Protein AF-0000000080440200 (afdb_homodimer)

pLDDT: mean 94.18, std 11.79, range [42.47, 98.94]

InterPro domains:
  IPR000836 Phosphoribosyltransferase domain [PF00156] (14-159)
  IPR000836 Phosphoribosyltransferase domain [cd06223] (20-145)
  IPR005904 Hypoxanthine phosphoribosyl transferase [TIGR01203] (8-170)
  IPR029057 Phosphoribosyltransferase-like [G3DSA:3.40.50.2020] (1-173)
  IPR029057 Phosphoribosyltransferase-like [SSF53271] (3-171)
  IPR050408 Hypoxanthine-guanine phosphoribosyltransferase [PTHR43340] (3-170)

Solvent-accessible surface area (backbone atoms only — not comparable to full-atom values): 18337 Å² total; per-residue (Å²): 116,89,85,45,55,76,41,76,77,40,50,49,67,57,50,51,54,43,37,42,54,50,13,47,51,50,23,64,74,44,55,96,43,57,35,31,39,35,31,40,47,73,33,8,45,39,52,43,37,56,30,39,45,33,30,81,52,75,38,30,76,49,52,31,29,63,44,57,47,58,90,53,100,53,79,64,79,46,72,41,79,74,41,67,67,86,66,89,46,55,66,19,36,31,36,39,29,36,39,63,40,48,41,31,58,66,58,51,51,49,53,53,52,46,47,74,59,39,32,66,40,78,45,34,36,26,49,30,35,21,74,91,50,50,74,46,99,70,73,68,74,37,67,62,38,80,44,70,100,65,76,62,30,19,45,20,29,49,60,85,69,25,44,33,34,38,63,32,33,27,29,69,58,129,116,91,83,48,56,76,41,76,75,39,50,49,66,56,49,50,54,42,37,43,55,50,12,47,51,50,23,64,74,44,55,95,44,58,35,32,39,35,32,41,46,72,32,8,45,39,53,44,39,58,31,39,44,35,31,80,50,75,38,31,77,50,51,30,29,63,44,60,48,57,91,55,99,55,77,63,78,44,72,42,78,73,41,67,68,86,65,88,47,56,66,20,36,32,37,39,30,34,38,65,40,48,40,31,58,65,57,52,51,50,52,53,53,46,48,73,58,39,32,65,41,81,47,34,36,26,48,30,35,21,72,92,49,50,74,47,99,68,74,69,73,36,68,63,39,79,45,72,99,65,74,61,29,20,44,19,30,48,58,83,71,25,46,33,37,38,61,32,33,25,30,68,58,130

Sequence (348 aa):
MENKKRNILFSEEQIKERTKEVGAQITKDFEDKNLYVLSLLRGSFIFAADLVRCIDTKAKIGFMTTSSYGHSEESSGNVQVVNDIPDNIEGYDVLIVDDIVDSGITMNFVVEHVKKLGAKSVKTCVLLDKPSRRQVEITPDYCCFPIDDLFVVGYGLNYGDYYRNVPYVFNWEVMENKKRNILFSEEQIKERTKEVGAQITKDFEDKNLYVLSLLRGSFIFAADLVRCIDTKAKIGFMTTSSYGHSEESSGNVQVVNDIPDNIEGYDVLIVDDIVDSGITMNFVVEHVKKLGAKSVKTCVLLDKPSRRQVEITPDYCCFPIDDLFVVGYGLNYGDYYRNVPYVFNWEV

Nearest PDB structures (foldseek):
  4rqb-assembly1_A  TM=9.686E-01  e=6.232E-23  Staphylococcus aureus subsp. aureus USA300_TCH1516
  2geb-assembly1_A  TM=9.386E-01  e=2.589E-22  Caldanaerobacter subterraneus subsp. tengcongensis
  1r3u-assembly1_A  TM=9.327E-01  e=2.299E-22  Caldanaerobacter subterraneus subsp. tengcongensis
  3kb8-assembly1_A  TM=9.364E-01  e=3.922E-22  Bacillus anthracis str. 'Ames Ancestor'
  3h83-assembly1_A  TM=9.352E-01  e=6.305E-22  Bacillus anthracis str. 'Ames Ancestor'

Organism: NCBI:txid29372

Radius of gyration: 19.52 Å; Cα contacts (8 Å, |Δi|>4): 777; chains: 2; bounding box: 54×51×43 Å

Secondary structure (DSSP, 8-state):
-TTSPEEEEE-HHHHHHHHHHHHHHHHHHTTTS-EEEEEEETTTHHHHHHHHTT--S-EEEEEEEEEESSSSSS--S-EEEEE---S--TT-EEEEEEEEESSSHHHHHHHHHHHHTT-SEEEEEEEEE-GGG--SS---SEEEEE--S---BBTTB-BTTB-TT-SSEEEE--/-TTSPEEEEE-HHHHHHHHHHHHHHHHHHTTTS-EEEEEEETTTHHHHHHHHTT--S-EEEEEEEEEESSSSSS--S-EEEEE---S--TT-EEEEEEEEESSSHHHHHHHHHHHHTT-SEEEEEEEEE-GGG--SS---SEEEEE--S---BBTTB-BTTB-TT-SSEEEE--

Structure (mmCIF, N/CA/C/O backbone):
data_AF-0000000080440200-model_v1
#
loop_
_entity.id
_entity.type
_entity.pdbx_description
1 polymer 'Hypoxanthine phosphoribosyltransferase'
#
loop_
_atom_site.group_PDB
_atom_site.id
_atom_site.type_symbol
_atom_site.label_atom_id
_atom_site.label_alt_id
_atom_site.label_comp_id
_atom_site.label_asym_id
_atom_site.label_entity_id
_atom_site.label_seq_id
_atom_site.pdbx_PDB_ins_code
_atom_site.Cartn_x
_atom_site.Cartn_y
_atom_site.Cartn_z
_atom_site.occupancy
_atom_site.B_iso_or_equiv
_atom_site.auth_seq_id
_atom_site.auth_comp_id
_atom_site.auth_asym_id
_atom_site.auth_atom_id
_atom_site.pdbx_PDB_model_num
ATOM 1 N N . MET A 1 1 ? -26.516 6.328 3.504 1 48.38 1 MET A N 1
ATOM 2 C CA . MET A 1 1 ? -25.438 7.09 2.867 1 48.38 1 MET A CA 1
ATOM 3 C C . MET A 1 1 ? -25.109 6.52 1.492 1 48.38 1 MET A C 1
ATOM 5 O O . MET A 1 1 ? -24.531 7.211 0.65 1 48.38 1 MET A O 1
ATOM 9 N N . GLU A 1 2 ? -25.312 5.145 1.352 1 60.25 2 GLU A N 1
ATOM 10 C CA . GLU A 1 2 ? -25.031 4.504 0.07 1 60.25 2 GLU A CA 1
ATOM 11 C C . GLU A 1 2 ? -25.969 5.027 -1.022 1 60.25 2 GLU A C 1
ATOM 13 O O . GLU A 1 2 ? -25.594 5.039 -2.201 1 60.25 2 GLU A O 1
ATOM 18 N N . ASN A 1 3 ? -26.922 5.648 -0.611 1 66.94 3 ASN A N 1
ATOM 19 C CA . ASN A 1 3 ? -27.891 6.113 -1.599 1 66.94 3 ASN A CA 1
ATOM 20 C C . ASN A 1 3 ? -27.703 7.598 -1.903 1 66.94 3 ASN A C 1
ATOM 22 O O . ASN A 1 3 ? -28.469 8.172 -2.684 1 66.94 3 ASN A O 1
ATOM 26 N N . LYS A 1 4 ? -26.688 8.164 -1.32 1 81.12 4 LYS A N 1
ATOM 27 C CA . LYS A 1 4 ? -26.484 9.594 -1.529 1 81.12 4 LYS A CA 1
ATOM 28 C C . LYS A 1 4 ? -25.562 9.844 -2.727 1 81.12 4 LYS A C 1
ATOM 30 O O . LYS A 1 4 ? -24.719 9.008 -3.059 1 81.12 4 LYS A O 1
ATOM 35 N N . LYS A 1 5 ? -25.844 11.031 -3.281 1 92.88 5 LYS A N 1
ATOM 36 C CA . LYS A 1 5 ? -25.047 11.43 -4.434 1 92.88 5 LYS A CA 1
ATOM 37 C C . LYS A 1 5 ? -23.625 11.812 -4.012 1 92.88 5 LYS A C 1
ATOM 39 O O . LYS A 1 5 ? -23.438 12.484 -2.998 1 92.88 5 LYS A O 1
ATOM 44 N N . ARG A 1 6 ? -22.594 11.289 -4.727 1 95.75 6 ARG A N 1
ATOM 45 C CA . ARG A 1 6 ? -21.188 11.586 -4.477 1 95.75 6 ARG A CA 1
ATOM 46 C C . ARG A 1 6 ? -20.812 12.961 -5.027 1 95.75 6 ARG A C 1
ATOM 48 O O . ARG A 1 6 ? -21.172 13.305 -6.152 1 95.75 6 ARG A O 1
ATOM 55 N N . ASN A 1 7 ? -20.234 13.797 -4.223 1 97.31 7 ASN A N 1
ATOM 56 C CA . ASN A 1 7 ? -19.531 15 -4.645 1 97.31 7 ASN A CA 1
ATOM 57 C C . ASN A 1 7 ? -18.031 14.75 -4.758 1 97.31 7 ASN A C 1
ATOM 59 O O . ASN A 1 7 ? -17.328 14.641 -3.748 1 97.31 7 ASN A O 1
ATOM 63 N N . ILE A 1 8 ? -17.531 14.633 -6.043 1 98 8 ILE A N 1
ATOM 64 C CA . ILE A 1 8 ? -16.109 14.344 -6.254 1 98 8 ILE A CA 1
ATOM 65 C C . ILE A 1 8 ? -15.281 15.586 -5.953 1 98 8 ILE A C 1
ATOM 67 O O . ILE A 1 8 ? -15.391 16.594 -6.648 1 98 8 ILE A O 1
ATOM 71 N N . LEU A 1 9 ? -14.492 15.531 -4.914 1 98.44 9 LEU A N 1
ATOM 72 C CA . LEU A 1 9 ? -13.648 16.656 -4.508 1 98.44 9 LEU A CA 1
ATOM 73 C C . LEU A 1 9 ? -12.367 16.703 -5.336 1 98.44 9 LEU A C 1
ATOM 75 O O . LEU A 1 9 ? -11.945 17.781 -5.77 1 98.44 9 LEU A O 1
ATOM 79 N N . PHE A 1 10 ? -11.703 15.555 -5.508 1 98.75 10 PHE A N 1
ATOM 80 C CA . PHE A 1 10 ? -10.492 15.414 -6.305 1 98.75 10 PHE A CA 1
ATOM 81 C C . PHE A 1 10 ? -10.562 14.18 -7.195 1 98.75 10 PHE A C 1
ATOM 83 O O . PHE A 1 10 ? -10.703 13.062 -6.699 1 98.75 10 PHE A O 1
ATOM 90 N N . SER A 1 11 ? -10.375 14.383 -8.5 1 98.69 11 SER A N 1
ATOM 91 C CA . SER A 1 11 ? -10.391 13.289 -9.469 1 98.69 11 SER A CA 1
ATOM 92 C C . SER A 1 11 ? -9.078 12.516 -9.445 1 98.69 11 SER A C 1
ATOM 94 O O . SER A 1 11 ? -8.086 12.984 -8.883 1 98.69 11 SER A O 1
ATOM 96 N N . GLU A 1 12 ? -9.125 11.344 -10.031 1 98.38 12 GLU A N 1
ATOM 97 C CA . GLU A 1 12 ? -7.91 10.547 -10.18 1 98.38 12 GLU A CA 1
ATOM 98 C C . GLU A 1 12 ? -6.801 11.344 -10.859 1 98.38 12 GLU A C 1
ATOM 100 O O . GLU A 1 12 ? -5.645 11.297 -10.438 1 98.38 12 GLU A O 1
ATOM 105 N N . GLU A 1 13 ? -7.191 12.062 -11.867 1 98.25 13 GLU A N 1
ATOM 106 C CA . GLU A 1 13 ? -6.227 12.836 -12.648 1 98.25 13 GLU A CA 1
ATOM 107 C C . GLU A 1 13 ? -5.648 13.984 -11.82 1 98.25 13 GLU A C 1
ATOM 109 O O . GLU A 1 13 ? -4.445 14.242 -11.867 1 98.25 13 GLU A O 1
ATOM 114 N N . GLN A 1 14 ? -6.48 14.695 -11.078 1 98.81 14 GLN A N 1
ATOM 115 C CA . GLN A 1 14 ? -6.023 15.781 -10.219 1 98.81 14 GLN A CA 1
ATOM 116 C C . GLN A 1 14 ? -5.043 15.273 -9.164 1 98.81 14 GLN A C 1
ATOM 118 O O . GLN A 1 14 ? -4.02 15.914 -8.898 1 98.81 14 GLN A O 1
ATOM 123 N N . ILE A 1 15 ? -5.344 14.141 -8.578 1 98.88 15 ILE A N 1
ATOM 124 C CA . ILE A 1 15 ? -4.488 13.547 -7.551 1 98.88 15 ILE A CA 1
ATOM 125 C C . ILE A 1 15 ? -3.148 13.148 -8.164 1 98.88 15 ILE A C 1
ATOM 127 O O . ILE A 1 15 ? -2.092 13.422 -7.59 1 98.88 15 ILE A O 1
ATOM 131 N N . LYS A 1 16 ? -3.266 12.516 -9.352 1 98.56 16 LYS A N 1
ATOM 132 C CA . LYS A 1 16 ? -2.062 12.078 -10.055 1 98.56 16 LYS A CA 1
ATOM 133 C C . LYS A 1 16 ? -1.132 13.258 -10.336 1 98.56 16 LYS A C 1
ATOM 135 O O . LYS A 1 16 ? 0.071 13.18 -10.07 1 98.56 16 LYS A O 1
ATOM 140 N N . GLU A 1 17 ? -1.677 14.336 -10.844 1 98.75 17 GLU A N 1
ATOM 141 C CA . GLU A 1 17 ? -0.887 15.508 -11.195 1 98.75 17 GLU A CA 1
ATOM 142 C C . GLU A 1 17 ? -0.249 16.141 -9.961 1 98.75 17 GLU A C 1
ATOM 144 O O . GLU A 1 17 ? 0.941 16.469 -9.969 1 98.75 17 GLU A O 1
ATOM 149 N N . ARG A 1 18 ? -1.034 16.328 -8.938 1 98.88 18 ARG A N 1
ATOM 150 C CA . ARG A 1 18 ? -0.525 16.938 -7.711 1 98.88 18 ARG A CA 1
ATOM 151 C C . ARG A 1 18 ? 0.533 16.047 -7.062 1 98.88 18 ARG A C 1
ATOM 153 O O . ARG A 1 18 ? 1.544 16.547 -6.559 1 98.88 18 ARG A O 1
ATOM 160 N N . THR A 1 19 ? 0.331 14.727 -7.051 1 98.88 19 THR A N 1
ATOM 161 C CA . THR A 1 19 ? 1.278 13.773 -6.488 1 98.88 19 THR A CA 1
ATOM 162 C C . THR A 1 19 ? 2.609 13.82 -7.23 1 98.88 19 THR A C 1
ATOM 164 O O . THR A 1 19 ? 3.674 13.734 -6.617 1 98.88 19 THR A O 1
ATOM 167 N N . LYS A 1 20 ? 2.494 13.961 -8.531 1 98.81 20 LYS A N 1
ATOM 168 C CA . LYS A 1 20 ? 3.697 14.094 -9.352 1 98.81 20 LYS A CA 1
ATOM 169 C C . LYS A 1 20 ? 4.5 15.328 -8.953 1 98.81 20 LYS A C 1
ATOM 171 O O . LYS A 1 20 ? 5.727 15.266 -8.828 1 98.81 20 LYS A O 1
ATOM 176 N N . GLU A 1 21 ? 3.84 16.438 -8.742 1 98.88 21 GLU A N 1
ATOM 177 C CA . GLU A 1 21 ? 4.488 17.672 -8.328 1 98.88 21 GLU A CA 1
ATOM 178 C C . GLU A 1 21 ? 5.164 17.516 -6.969 1 98.88 21 GLU A C 1
ATOM 180 O O . GLU A 1 21 ? 6.316 17.922 -6.793 1 98.88 21 GLU A O 1
ATOM 185 N N . VAL A 1 22 ? 4.461 16.922 -6.055 1 98.88 22 VAL A N 1
ATOM 186 C CA . VAL A 1 22 ? 4.977 16.734 -4.703 1 98.88 22 VAL A CA 1
ATOM 187 C C . VAL A 1 22 ? 6.156 15.766 -4.73 1 98.88 22 VAL A C 1
ATOM 189 O O . VAL A 1 22 ? 7.172 15.992 -4.074 1 98.88 22 VAL A O 1
ATOM 192 N N . GLY A 1 23 ? 6.016 14.672 -5.492 1 98.88 23 GLY A N 1
ATOM 193 C CA . GLY A 1 23 ? 7.102 13.711 -5.645 1 98.88 23 GLY A CA 1
ATOM 194 C C . GLY A 1 23 ? 8.375 14.344 -6.172 1 98.88 23 GLY A C 1
ATOM 195 O O . GLY A 1 23 ? 9.477 13.992 -5.734 1 98.88 23 GLY A O 1
ATOM 196 N N . ALA A 1 24 ? 8.195 15.266 -7.141 1 98.81 24 ALA A N 1
ATOM 197 C CA . ALA A 1 24 ? 9.344 15.977 -7.703 1 98.81 24 ALA A CA 1
ATOM 198 C C . ALA A 1 24 ? 10.031 16.844 -6.648 1 98.81 24 ALA A C 1
ATOM 200 O O . ALA A 1 24 ? 11.258 16.906 -6.59 1 98.81 24 ALA A O 1
ATOM 201 N N . GLN A 1 25 ? 9.234 17.5 -5.84 1 98.88 25 GLN A N 1
ATOM 202 C CA . GLN A 1 25 ? 9.781 18.297 -4.75 1 98.88 25 GLN A CA 1
ATOM 203 C C . GLN A 1 25 ? 10.562 17.422 -3.768 1 98.88 25 GLN A C 1
ATOM 205 O O . GLN A 1 25 ? 11.672 17.781 -3.359 1 98.88 25 GLN A O 1
ATOM 210 N N . ILE A 1 26 ? 9.984 16.297 -3.375 1 98.94 26 ILE A N 1
ATOM 211 C CA . ILE A 1 26 ? 10.602 15.375 -2.428 1 98.94 26 ILE A CA 1
ATOM 212 C C . ILE A 1 26 ? 11.891 14.812 -3.025 1 98.94 26 ILE A C 1
ATOM 214 O O . ILE A 1 26 ? 12.891 14.648 -2.322 1 98.94 26 ILE A O 1
ATOM 218 N N . THR A 1 27 ? 11.859 14.508 -4.355 1 98.81 27 THR A N 1
ATOM 219 C CA . THR A 1 27 ? 13.047 14.031 -5.055 1 98.81 27 THR A CA 1
ATOM 220 C C . THR A 1 27 ? 14.211 15 -4.871 1 98.81 27 THR A C 1
ATOM 222 O O . THR A 1 27 ? 15.32 14.586 -4.531 1 98.81 27 THR A O 1
ATOM 225 N N . LYS A 1 28 ? 13.914 16.266 -5.039 1 98.62 28 LYS A N 1
ATOM 226 C CA . LYS A 1 28 ? 14.93 17.297 -4.906 1 98.62 28 LYS A CA 1
ATOM 227 C C . LYS A 1 28 ? 15.414 17.422 -3.461 1 98.62 28 LYS A C 1
ATOM 229 O O . LYS A 1 28 ? 16.609 17.484 -3.203 1 98.62 28 LYS A O 1
ATOM 234 N N . ASP A 1 29 ? 14.516 17.391 -2.547 1 98.69 29 ASP A N 1
ATOM 235 C CA . ASP A 1 29 ? 14.82 17.625 -1.14 1 98.69 29 ASP A CA 1
ATOM 236 C C . ASP A 1 29 ? 15.641 16.484 -0.552 1 98.69 29 ASP A C 1
ATOM 238 O O . ASP A 1 29 ? 16.406 16.688 0.386 1 98.69 29 ASP A O 1
ATOM 242 N N . PHE A 1 30 ? 15.469 15.289 -1.101 1 98.5 30 PHE A N 1
ATOM 243 C CA . PHE A 1 30 ? 16.109 14.133 -0.485 1 98.5 30 PHE A CA 1
ATOM 244 C C . PHE A 1 30 ? 17.156 13.523 -1.416 1 98.5 30 PHE A C 1
ATOM 246 O O . PHE A 1 30 ? 17.547 12.375 -1.246 1 98.5 30 PHE A O 1
ATOM 253 N N . GLU A 1 31 ? 17.531 14.32 -2.414 1 96.94 31 GLU A N 1
ATOM 254 C CA . GLU A 1 31 ? 18.594 13.875 -3.309 1 96.94 31 GLU A CA 1
ATOM 255 C C . GLU A 1 31 ? 19.859 13.531 -2.529 1 96.94 31 GLU A C 1
ATOM 257 O O . GLU A 1 31 ? 20.281 14.281 -1.649 1 96.94 31 GLU A O 1
ATOM 262 N N . ASP A 1 32 ? 20.453 12.32 -2.711 1 96.06 32 ASP A N 1
ATOM 263 C CA . ASP A 1 32 ? 21.703 11.859 -2.123 1 96.06 32 ASP A CA 1
ATOM 264 C C . ASP A 1 32 ? 21.562 11.672 -0.614 1 96.06 32 ASP A C 1
ATOM 266 O O . ASP A 1 32 ? 22.531 11.828 0.13 1 96.06 32 ASP A O 1
ATOM 270 N N . LYS A 1 33 ? 20.359 11.516 -0.092 1 97.56 33 LYS A N 1
ATOM 271 C CA . LYS A 1 33 ? 20.109 11.211 1.314 1 97.56 33 LYS A CA 1
ATOM 272 C C . LYS A 1 33 ? 19.703 9.758 1.501 1 97.56 33 LYS A C 1
ATOM 274 O O . LYS A 1 33 ? 19.406 9.055 0.527 1 97.56 33 LYS A O 1
ATOM 279 N N . ASN A 1 34 ? 19.828 9.289 2.727 1 97.94 34 ASN A N 1
ATOM 280 C CA . ASN A 1 34 ? 19.344 7.969 3.092 1 97.94 34 ASN A CA 1
ATOM 281 C C . ASN A 1 34 ? 17.859 8.008 3.449 1 97.94 34 ASN A C 1
ATOM 283 O O . ASN A 1 34 ? 17.5 8.008 4.629 1 97.94 34 ASN A O 1
ATOM 287 N N . LEU A 1 35 ? 17.047 7.988 2.416 1 98.81 35 LEU A N 1
ATOM 288 C CA . LEU A 1 35 ? 15.617 8.234 2.568 1 98.81 35 LEU A CA 1
ATOM 289 C C . LEU A 1 35 ? 14.875 6.957 2.949 1 98.81 35 LEU A C 1
ATOM 291 O O . LEU A 1 35 ? 15.109 5.902 2.354 1 98.81 35 LEU A O 1
ATOM 295 N N . TYR A 1 36 ? 14.109 7.004 4.008 1 98.88 36 TYR A N 1
ATOM 296 C CA . TYR A 1 36 ? 13.141 5.988 4.418 1 98.88 36 TYR A CA 1
ATOM 297 C C . TYR A 1 36 ? 11.719 6.527 4.348 1 98.88 36 TYR A C 1
ATOM 299 O O . TYR A 1 36 ? 11.367 7.457 5.078 1 98.88 36 TYR A O 1
ATOM 307 N N . VAL A 1 37 ? 10.945 6.016 3.375 1 98.88 37 VAL A N 1
ATOM 308 C CA . VAL A 1 37 ? 9.547 6.406 3.279 1 98.88 37 VAL A CA 1
ATOM 309 C C . VAL A 1 37 ? 8.688 5.48 4.141 1 98.88 37 VAL A C 1
ATOM 311 O O . VAL A 1 37 ? 8.656 4.27 3.912 1 98.88 37 VAL A O 1
ATOM 314 N N . LEU A 1 38 ? 8.047 6.043 5.148 1 98.88 38 LEU A N 1
ATOM 315 C CA . LEU A 1 38 ? 7.223 5.309 6.102 1 98.88 38 LEU A CA 1
ATOM 316 C C . LEU A 1 38 ? 5.742 5.574 5.863 1 98.88 38 LEU A C 1
ATOM 318 O O . LEU A 1 38 ? 5.258 6.68 6.121 1 98.88 38 LEU A O 1
ATOM 322 N N . SER A 1 39 ? 5.062 4.613 5.371 1 98.75 39 SER A N 1
ATOM 323 C CA . SER A 1 39 ? 3.629 4.73 5.133 1 98.75 39 SER A CA 1
ATOM 324 C C . SER A 1 39 ? 2.826 4.297 6.352 1 98.75 39 SER A C 1
ATOM 326 O O . SER A 1 39 ? 3.084 3.234 6.926 1 98.75 39 SER A O 1
ATOM 328 N N . LEU A 1 40 ? 1.891 5.09 6.777 1 98.19 40 LEU A N 1
ATOM 329 C CA . LEU A 1 40 ? 0.989 4.758 7.875 1 98.19 40 LEU A CA 1
ATOM 330 C C . LEU A 1 40 ? -0.257 4.047 7.359 1 98.19 40 LEU A C 1
ATOM 332 O O . LEU A 1 40 ? -1.151 4.684 6.797 1 98.19 40 LEU A O 1
ATOM 336 N N . LEU A 1 41 ? -0.333 2.777 7.531 1 97.5 41 LEU A N 1
ATOM 337 C CA . LEU A 1 41 ? -1.457 1.972 7.07 1 97.5 41 LEU A CA 1
ATOM 338 C C . LEU A 1 41 ? -2.68 2.184 7.957 1 97.5 41 LEU A C 1
ATOM 340 O O . LEU A 1 41 ? -2.545 2.49 9.141 1 97.5 41 LEU A O 1
ATOM 344 N N . ARG A 1 42 ? -3.854 2.09 7.441 1 95.81 42 ARG A N 1
ATOM 345 C CA . ARG A 1 42 ? -4.18 1.436 6.176 1 95.81 42 ARG A CA 1
ATOM 346 C C . ARG A 1 42 ? -4.484 2.461 5.09 1 95.81 42 ARG A C 1
ATOM 348 O O . ARG A 1 42 ? -4.262 2.205 3.906 1 95.81 42 ARG A O 1
ATOM 355 N N . GLY A 1 43 ? -4.883 3.627 5.516 1 96.94 43 GLY A N 1
ATOM 356 C CA . GLY A 1 43 ? -5.477 4.582 4.594 1 96.94 43 GLY A CA 1
ATOM 357 C C . GLY A 1 43 ? -4.496 5.117 3.568 1 96.94 43 GLY A C 1
ATOM 358 O O . GLY A 1 43 ? -4.887 5.477 2.457 1 96.94 43 GLY A O 1
ATOM 359 N N . SER A 1 44 ? -3.314 5.094 3.875 1 98.06 44 SER A N 1
ATOM 360 C CA . SER A 1 44 ? -2.332 5.797 3.057 1 98.06 44 SER A CA 1
ATOM 361 C C . SER A 1 44 ? -1.799 4.906 1.942 1 98.06 44 SER A C 1
ATOM 363 O O . SER A 1 44 ? -1.046 5.363 1.079 1 98.06 44 SER A O 1
ATOM 365 N N . PHE A 1 45 ? -2.168 3.66 1.852 1 98.5 45 PHE A N 1
ATOM 366 C CA . PHE A 1 45 ? -1.439 2.703 1.027 1 98.5 45 PHE A CA 1
ATOM 367 C C . PHE A 1 45 ? -1.548 3.066 -0.449 1 98.5 45 PHE A C 1
ATOM 369 O O . PHE A 1 45 ? -0.59 2.9 -1.207 1 98.5 45 PHE A O 1
ATOM 376 N N . ILE A 1 46 ? -2.725 3.611 -0.894 1 98.88 46 ILE A N 1
ATOM 377 C CA . ILE A 1 46 ? -2.867 4.004 -2.291 1 98.88 46 ILE A CA 1
ATOM 378 C C . ILE A 1 46 ? -2.02 5.246 -2.566 1 98.88 46 ILE A C 1
ATOM 380 O O . ILE A 1 46 ? -1.238 5.27 -3.52 1 98.88 46 ILE A O 1
ATOM 384 N N . PHE A 1 47 ? -2.131 6.23 -1.66 1 98.94 47 PHE A N 1
ATOM 385 C CA . PHE A 1 47 ? -1.369 7.461 -1.826 1 98.94 47 PHE A CA 1
ATOM 386 C C . PHE A 1 47 ? 0.128 7.188 -1.761 1 98.94 47 PHE A C 1
ATOM 388 O O . PHE A 1 47 ? 0.897 7.715 -2.566 1 98.94 47 PHE A O 1
ATOM 395 N N . ALA A 1 48 ? 0.575 6.363 -0.816 1 98.94 48 ALA A N 1
ATOM 396 C CA . ALA A 1 48 ? 1.988 6.027 -0.67 1 98.94 48 ALA A CA 1
ATOM 397 C C . ALA A 1 48 ? 2.529 5.371 -1.938 1 98.94 48 ALA A C 1
ATOM 399 O O . ALA A 1 48 ? 3.625 5.703 -2.396 1 98.94 48 ALA A O 1
ATOM 400 N N . ALA A 1 49 ? 1.751 4.449 -2.479 1 98.88 49 ALA A N 1
ATOM 401 C CA . ALA A 1 49 ? 2.17 3.773 -3.703 1 98.88 49 ALA A CA 1
ATOM 402 C C . ALA A 1 49 ? 2.355 4.77 -4.844 1 98.88 49 ALA A C 1
ATOM 404 O O . ALA A 1 49 ? 3.348 4.711 -5.574 1 98.88 49 ALA A O 1
ATOM 405 N N . ASP A 1 50 ? 1.411 5.676 -4.984 1 98.88 50 ASP A N 1
ATOM 406 C CA . ASP A 1 50 ? 1.498 6.676 -6.043 1 98.88 50 ASP A CA 1
ATOM 407 C C . ASP A 1 50 ? 2.67 7.625 -5.805 1 98.88 50 ASP A C 1
ATOM 409 O O . ASP A 1 50 ? 3.402 7.961 -6.738 1 98.88 50 ASP A O 1
ATOM 413 N N . LEU A 1 51 ? 2.826 8.031 -4.586 1 98.94 51 LEU A N 1
ATOM 414 C CA . LEU A 1 51 ? 3.846 9.016 -4.254 1 98.94 51 LEU A CA 1
ATOM 415 C C . LEU A 1 51 ? 5.246 8.453 -4.488 1 98.94 51 LEU A C 1
ATOM 417 O O . LEU A 1 51 ? 6.078 9.102 -5.125 1 98.94 51 LEU A O 1
ATOM 421 N N . VAL A 1 52 ? 5.516 7.242 -3.988 1 98.81 52 VAL A N 1
ATOM 422 C CA . VAL A 1 52 ? 6.879 6.723 -4.031 1 98.81 52 VAL A CA 1
ATOM 423 C C . VAL A 1 52 ? 7.312 6.523 -5.48 1 98.81 52 VAL A C 1
ATOM 425 O O . VAL A 1 52 ? 8.492 6.676 -5.812 1 98.81 52 VAL A O 1
ATOM 428 N N . ARG A 1 53 ? 6.371 6.266 -6.34 1 98.56 53 ARG A N 1
ATOM 429 C CA . ARG A 1 53 ? 6.727 6.074 -7.742 1 98.56 53 ARG A CA 1
ATOM 430 C C . ARG A 1 53 ? 7.059 7.406 -8.406 1 98.56 53 ARG A C 1
ATOM 432 O O . ARG A 1 53 ? 7.617 7.434 -9.508 1 98.56 53 ARG A O 1
ATOM 439 N N . CYS A 1 54 ? 6.707 8.5 -7.746 1 98.75 54 CYS A N 1
ATOM 440 C CA . CYS A 1 54 ? 7.039 9.836 -8.242 1 98.75 54 CYS A CA 1
ATOM 441 C C . CYS A 1 54 ? 8.328 10.344 -7.609 1 98.75 54 CYS A C 1
ATOM 443 O O . CYS A 1 54 ? 8.812 11.422 -7.961 1 98.75 54 CYS A O 1
ATOM 445 N N . ILE A 1 55 ? 8.867 9.656 -6.609 1 98.75 55 ILE A N 1
ATOM 446 C CA . ILE A 1 55 ? 10.141 9.992 -5.973 1 98.75 55 ILE A CA 1
ATOM 447 C C . ILE A 1 55 ? 11.289 9.312 -6.723 1 98.75 55 ILE A C 1
ATOM 449 O O . ILE A 1 55 ? 11.445 8.094 -6.645 1 98.75 55 ILE A O 1
ATOM 453 N N . ASP A 1 56 ? 12.055 10.125 -7.441 1 97.44 56 ASP A N 1
ATOM 454 C CA . ASP A 1 56 ? 13.109 9.617 -8.312 1 97.44 56 ASP A CA 1
ATOM 455 C C . ASP A 1 56 ? 14.469 9.672 -7.621 1 97.44 56 ASP A C 1
ATOM 457 O O . ASP A 1 56 ? 15.391 10.328 -8.109 1 97.44 56 ASP A O 1
ATOM 461 N N . THR A 1 57 ? 14.656 9.156 -6.48 1 97.62 57 THR A N 1
ATOM 462 C CA . THR A 1 57 ? 15.891 8.938 -5.738 1 97.62 57 THR A CA 1
ATOM 463 C C . THR A 1 57 ? 15.82 7.645 -4.938 1 97.62 57 THR A C 1
ATOM 465 O O . THR A 1 57 ? 14.742 7.082 -4.742 1 97.62 57 THR A O 1
ATOM 468 N N . LYS A 1 58 ? 16.938 7.09 -4.543 1 96.94 58 LYS A N 1
ATOM 469 C CA . LYS A 1 58 ? 17 5.859 -3.762 1 96.94 58 LYS A CA 1
ATOM 470 C C . LYS A 1 58 ? 16.188 5.98 -2.473 1 96.94 58 LYS A C 1
ATOM 472 O O . LYS A 1 58 ? 16.344 6.949 -1.725 1 96.94 58 LYS A O 1
ATOM 477 N N . ALA A 1 59 ? 15.273 5.043 -2.246 1 98.25 59 ALA A N 1
ATOM 478 C CA . ALA A 1 59 ? 14.438 5.102 -1.049 1 98.25 59 ALA A CA 1
ATOM 479 C C . ALA A 1 59 ? 14.117 3.703 -0.537 1 98.25 59 ALA A C 1
ATOM 481 O O . ALA A 1 59 ? 13.828 2.797 -1.325 1 98.25 59 ALA A O 1
ATOM 482 N N . LYS A 1 60 ? 14.273 3.49 0.78 1 98.25 60 LYS A N 1
ATOM 483 C CA . LYS A 1 60 ? 13.688 2.338 1.46 1 98.25 60 LYS A CA 1
ATOM 484 C C . LYS A 1 60 ? 12.227 2.594 1.825 1 98.25 60 LYS A C 1
ATOM 486 O O . LYS A 1 60 ? 11.844 3.729 2.119 1 98.25 60 LYS A O 1
ATOM 491 N N . ILE A 1 61 ? 11.422 1.592 1.721 1 98.5 61 ILE A N 1
ATOM 492 C CA . ILE A 1 61 ? 10 1.757 1.995 1 98.5 61 ILE A CA 1
ATOM 493 C C . ILE A 1 61 ? 9.586 0.834 3.139 1 98.5 61 ILE A C 1
ATOM 495 O O . ILE A 1 61 ? 9.93 -0.35 3.146 1 98.5 61 ILE A O 1
ATOM 499 N N . GLY A 1 62 ? 8.961 1.355 4.129 1 98.12 62 GLY A N 1
ATOM 500 C CA . GLY A 1 62 ? 8.414 0.595 5.242 1 98.12 62 GLY A CA 1
ATOM 501 C C . GLY A 1 62 ? 7 1.008 5.609 1 98.12 62 GLY A C 1
ATOM 502 O O . GLY A 1 62 ? 6.449 1.943 5.027 1 98.12 62 GLY A O 1
ATOM 503 N N . PHE A 1 63 ? 6.461 0.227 6.539 1 98.31 63 PHE A N 1
ATOM 504 C CA . PHE A 1 63 ? 5.074 0.421 6.945 1 98.31 63 PHE A CA 1
ATOM 505 C C . PHE A 1 63 ? 4.934 0.327 8.461 1 98.31 63 PHE A C 1
ATOM 507 O O . PHE A 1 63 ? 5.668 -0.416 9.109 1 98.31 63 PHE A O 1
ATOM 514 N N . MET A 1 64 ? 4.035 1.043 8.969 1 98 64 MET A N 1
ATOM 515 C CA . MET A 1 64 ? 3.61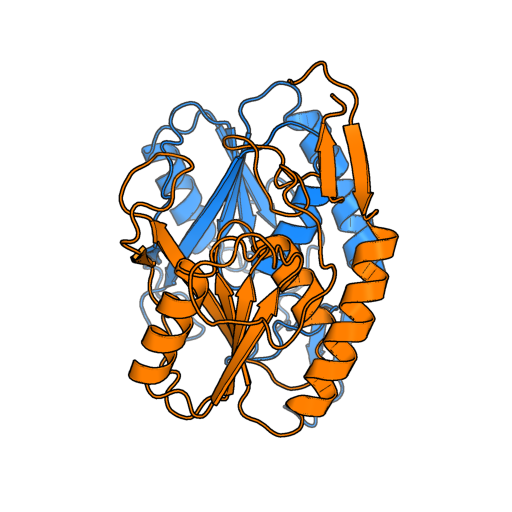5 0.875 10.359 1 98 64 MET A CA 1
ATOM 516 C C . MET A 1 64 ? 2.109 1.072 10.5 1 98 64 MET A C 1
ATOM 518 O O . MET A 1 64 ? 1.473 1.659 9.625 1 98 64 MET A O 1
ATOM 522 N N . THR A 1 65 ? 1.554 0.492 11.516 1 97.25 65 THR A N 1
ATOM 523 C CA . THR A 1 65 ? 0.139 0.667 11.828 1 97.25 65 THR A CA 1
ATOM 524 C C . THR A 1 65 ? -0.041 1.172 13.25 1 97.25 65 THR A C 1
ATOM 526 O O . THR A 1 65 ? 0.612 0.682 14.18 1 97.25 65 THR A O 1
ATOM 529 N N . THR A 1 66 ? -0.834 2.223 13.367 1 95.31 66 THR A N 1
ATOM 530 C CA . THR A 1 66 ? -1.22 2.758 14.672 1 95.31 66 THR A CA 1
ATOM 531 C C . THR A 1 66 ? -2.729 2.65 14.875 1 95.31 66 THR A C 1
ATOM 533 O O . THR A 1 66 ? -3.479 2.459 13.914 1 95.31 66 THR A O 1
ATOM 536 N N . SER A 1 67 ? -3.104 2.6 16.094 1 91.06 67 SER A N 1
ATOM 537 C CA . SER A 1 67 ? -4.52 2.639 16.453 1 91.06 67 SER A CA 1
ATOM 538 C C . SER A 1 67 ? -4.793 3.701 17.516 1 91.06 67 SER A C 1
ATOM 540 O O . SER A 1 67 ? -3.928 3.996 18.344 1 91.06 67 SER A O 1
ATOM 542 N N . SER A 1 68 ? -5.812 4.406 17.422 1 80.94 68 SER A N 1
ATOM 543 C CA . SER A 1 68 ? -6.184 5.363 18.453 1 80.94 68 SER A CA 1
ATOM 544 C C . SER A 1 68 ? -7.059 4.715 19.516 1 80.94 68 SER A C 1
ATOM 546 O O . SER A 1 68 ? -7.816 3.789 19.234 1 80.94 68 SER A O 1
ATOM 548 N N . TYR A 1 69 ? -6.586 4.777 20.891 1 57.75 69 TYR A N 1
ATOM 549 C CA . TYR A 1 69 ? -7.398 4.301 22 1 57.75 69 TYR A CA 1
ATOM 550 C C . TYR A 1 69 ? -8.734 5.031 22.062 1 57.75 69 TYR A C 1
ATOM 552 O O . TYR A 1 69 ? -8.789 6.254 21.875 1 57.75 69 TYR A O 1
ATOM 560 N N . GLY A 1 70 ? -10.031 4.184 21.984 1 51.81 70 GLY A N 1
ATOM 561 C CA . GLY A 1 70 ? -11.406 4.641 22 1 51.81 70 GLY A CA 1
ATOM 562 C C . GLY A 1 70 ? -12.062 4.586 20.625 1 51.81 70 GLY A C 1
ATOM 563 O O . GLY A 1 70 ? -11.727 5.375 19.734 1 51.81 70 GLY A O 1
ATOM 564 N N . HIS A 1 71 ? -12.25 3.498 20.219 1 46.28 71 HIS A N 1
ATOM 565 C CA . HIS A 1 71 ? -12.859 3.051 18.984 1 46.28 71 HIS A CA 1
ATOM 566 C C . HIS A 1 71 ? -13.57 4.199 18.266 1 46.28 71 HIS A C 1
ATOM 568 O O . HIS A 1 71 ? -14.172 4.004 17.203 1 46.28 71 HIS A O 1
ATOM 574 N N . SER A 1 72 ? -14.055 5.336 18.859 1 42.72 72 SER A N 1
ATOM 575 C CA . SER A 1 72 ? -14.969 6.305 18.266 1 42.72 72 SER A CA 1
ATOM 576 C C . SER A 1 72 ? -14.219 7.285 17.375 1 42.72 72 SER A C 1
ATOM 578 O O . SER A 1 72 ? -13.008 7.48 17.516 1 42.72 72 SER A O 1
ATOM 580 N N . GLU A 1 73 ? -14.68 7.688 16.203 1 45.88 73 GLU A N 1
ATOM 581 C CA . GLU A 1 73 ? -14.312 8.797 15.336 1 45.88 73 GLU A CA 1
ATOM 582 C C . GLU A 1 73 ? -13.586 9.891 16.109 1 45.88 73 GLU A C 1
ATOM 584 O O . GLU A 1 73 ? -12.969 10.773 15.516 1 45.88 73 GLU A O 1
ATOM 589 N N . GLU A 1 74 ? -13.734 9.812 17.453 1 46 74 GLU A N 1
ATOM 590 C CA . GLU A 1 74 ? -13.156 10.906 18.219 1 46 74 GLU A CA 1
ATOM 591 C C . GLU A 1 74 ? -11.805 10.508 18.812 1 46 74 GLU A C 1
ATOM 593 O O . GLU A 1 74 ? -11.703 9.492 19.5 1 46 74 GLU A O 1
ATOM 598 N N . SER A 1 75 ? -10.648 10.914 18.328 1 53.78 75 SER A N 1
ATOM 599 C CA . SER A 1 75 ? -9.281 10.695 18.797 1 53.78 75 SER A CA 1
ATOM 600 C C . SER A 1 75 ? -9.18 10.828 20.312 1 53.78 75 SER A C 1
ATOM 602 O O . SER A 1 75 ? -9.641 11.812 20.891 1 53.78 75 SER A O 1
ATOM 604 N N . SER A 1 76 ? -9.328 9.734 21.219 1 53.31 76 SER A N 1
ATOM 605 C CA . SER A 1 76 ? -9.211 9.781 22.672 1 53.31 76 SER A CA 1
ATOM 606 C C . SER A 1 76 ? -7.895 10.422 23.109 1 53.31 76 SER A C 1
ATOM 608 O O . SER A 1 76 ? -7.688 10.703 24.281 1 53.31 76 SER A O 1
ATOM 610 N N . GLY A 1 77 ? -7.082 10.828 22.188 1 65.44 77 GLY A N 1
ATOM 611 C CA . GLY A 1 77 ? -5.793 11.422 22.5 1 65.44 77 GLY A CA 1
ATOM 612 C C . GLY A 1 77 ? -4.699 10.391 22.719 1 65.44 77 GLY A C 1
ATOM 613 O O . GLY A 1 77 ? -3.512 10.711 22.609 1 65.44 77 GLY A O 1
ATOM 614 N N . ASN A 1 78 ? -5.094 9.055 22.938 1 83.19 78 ASN A N 1
ATOM 615 C CA . ASN A 1 78 ? -4.035 8.07 23.141 1 83.19 78 ASN A CA 1
ATOM 616 C C . ASN A 1 78 ? -3.805 7.234 21.875 1 83.19 78 ASN A C 1
ATOM 618 O O . ASN A 1 78 ? -4.75 6.68 21.312 1 83.19 78 ASN A O 1
ATOM 622 N N . VAL A 1 79 ? -2.588 7.273 21.25 1 90.94 79 VAL A N 1
ATOM 623 C CA . VAL A 1 79 ? -2.168 6.547 20.047 1 90.94 79 VAL A CA 1
ATOM 624 C C . VAL A 1 79 ? -1.257 5.387 20.453 1 90.94 79 VAL A C 1
ATOM 626 O O . VAL A 1 79 ? -0.377 5.539 21.297 1 90.94 79 VAL A O 1
ATOM 629 N N . GLN A 1 80 ? -1.63 4.215 19.922 1 92.38 80 GLN A N 1
ATOM 630 C CA . GLN A 1 80 ? -0.777 3.055 20.156 1 92.38 80 GLN A CA 1
ATOM 631 C C . GLN A 1 80 ? -0.236 2.488 18.859 1 92.38 80 GLN A C 1
ATOM 633 O O . GLN A 1 80 ? -0.921 2.514 17.828 1 92.38 80 GLN A O 1
ATOM 638 N N . VAL A 1 81 ? 0.981 1.933 18.984 1 94.38 81 VAL A N 1
ATOM 639 C CA . VAL A 1 81 ? 1.586 1.248 17.844 1 94.38 81 VAL A CA 1
ATOM 640 C C . VAL A 1 81 ? 1.052 -0.18 17.75 1 94.38 81 VAL A C 1
ATOM 642 O O . VAL A 1 81 ? 1.151 -0.947 18.719 1 94.38 81 VAL A O 1
ATOM 645 N N . VAL A 1 82 ? 0.403 -0.532 16.656 1 94.62 82 VAL A N 1
ATOM 646 C CA . VAL A 1 82 ? -0.109 -1.881 16.438 1 94.62 82 VAL A CA 1
ATOM 647 C C . VAL A 1 82 ? 0.971 -2.742 15.789 1 94.62 82 VAL A C 1
ATOM 649 O O . VAL A 1 82 ? 1.27 -3.84 16.266 1 94.62 82 VAL A O 1
ATOM 652 N N . ASN A 1 83 ? 1.527 -2.365 14.719 1 95.81 83 ASN A N 1
ATOM 653 C CA . ASN A 1 83 ? 2.707 -2.91 14.055 1 95.81 83 ASN A CA 1
ATOM 654 C C . ASN A 1 83 ? 3.789 -1.849 13.875 1 95.81 83 ASN A C 1
ATOM 656 O O . ASN A 1 83 ? 3.562 -0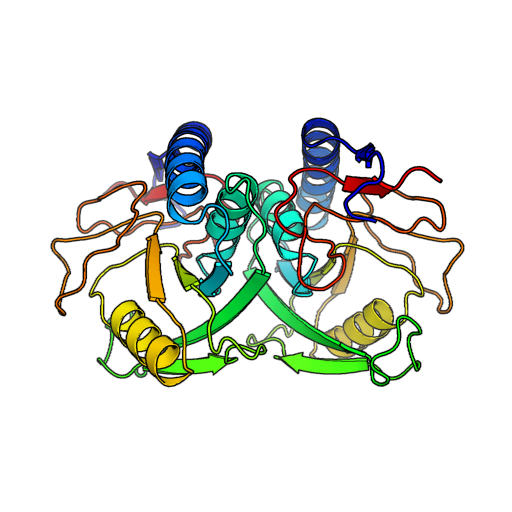.829 13.219 1 95.81 83 ASN A O 1
ATOM 660 N N . ASP A 1 84 ? 4.953 -2.127 14.438 1 96.75 84 ASP A N 1
ATOM 661 C CA . ASP A 1 84 ? 6.016 -1.124 14.422 1 96.75 84 ASP A CA 1
ATOM 662 C C . ASP A 1 84 ? 6.84 -1.211 13.148 1 96.75 84 ASP A C 1
ATOM 664 O O . ASP A 1 84 ? 6.605 -2.084 12.305 1 96.75 84 ASP A O 1
ATOM 668 N N . ILE A 1 85 ? 7.734 -0.215 12.977 1 96.75 85 ILE A N 1
ATOM 669 C CA . ILE A 1 85 ? 8.703 -0.191 11.883 1 96.75 85 ILE A CA 1
ATOM 670 C C . ILE A 1 85 ? 9.633 -1.395 11.992 1 96.75 85 ILE A C 1
ATOM 672 O O . ILE A 1 85 ? 10.352 -1.546 12.984 1 96.75 85 ILE A O 1
ATOM 676 N N . PRO A 1 86 ? 9.633 -2.164 10.977 1 91.06 86 PRO A N 1
ATOM 677 C CA . PRO A 1 86 ? 10.43 -3.385 11.094 1 91.06 86 PRO A CA 1
ATOM 678 C C . PRO A 1 86 ? 11.922 -3.137 10.852 1 91.06 86 PRO A C 1
ATOM 680 O O . PRO A 1 86 ? 12.75 -3.994 11.164 1 91.06 86 PRO A O 1
ATOM 683 N N . ASP A 1 87 ? 12.32 -2.057 10.391 1 96.38 87 ASP A N 1
ATOM 684 C CA . ASP A 1 87 ? 13.688 -1.76 9.977 1 96.38 87 ASP A CA 1
ATOM 685 C C . ASP A 1 87 ? 14.414 -0.937 11.031 1 96.38 87 ASP A C 1
ATOM 687 O O . ASP A 1 87 ? 13.781 -0.236 11.828 1 96.38 87 ASP A O 1
ATOM 691 N N . ASN A 1 88 ? 15.75 -1.09 11.086 1 97.69 88 ASN A N 1
ATOM 692 C CA . ASN A 1 88 ? 16.562 -0.1 11.781 1 97.69 88 ASN A CA 1
ATOM 693 C C . ASN A 1 88 ? 16.656 1.203 10.984 1 97.69 88 ASN A C 1
ATOM 695 O O . ASN A 1 88 ? 17.312 1.253 9.938 1 97.69 88 ASN A O 1
ATOM 699 N N . ILE A 1 89 ? 16.078 2.25 11.508 1 98.31 89 ILE A N 1
ATOM 700 C CA . ILE A 1 89 ? 16 3.49 10.742 1 98.31 89 ILE A CA 1
ATOM 701 C C . ILE A 1 89 ? 16.969 4.516 11.336 1 98.31 89 ILE A C 1
ATOM 703 O O . ILE A 1 89 ? 16.859 5.715 11.07 1 98.31 89 ILE A O 1
ATOM 707 N N . GLU A 1 90 ? 17.828 4.062 12.219 1 98.56 90 GLU A N 1
ATOM 708 C CA . GLU A 1 90 ? 18.844 4.969 12.75 1 98.56 90 GLU A CA 1
ATOM 709 C C . GLU A 1 90 ? 19.656 5.602 11.633 1 98.56 90 GLU A C 1
ATOM 711 O O . GLU A 1 90 ? 20.172 4.906 10.75 1 98.56 90 GLU A O 1
ATOM 716 N N . GLY A 1 91 ? 19.719 6.879 11.633 1 98.38 91 GLY A N 1
ATOM 717 C CA . GLY A 1 91 ? 20.531 7.59 10.664 1 98.38 91 GLY A CA 1
ATOM 718 C C . GLY A 1 91 ? 19.812 7.859 9.352 1 98.38 91 GLY A C 1
ATOM 719 O O . GLY A 1 91 ? 20.359 8.5 8.453 1 98.38 91 GLY A O 1
ATOM 720 N N . TYR A 1 92 ? 18.609 7.453 9.188 1 98.75 92 TYR A N 1
ATOM 721 C CA . TYR A 1 92 ? 17.828 7.688 7.977 1 98.75 92 TYR A CA 1
ATOM 722 C C . TYR A 1 92 ? 17.109 9.023 8.047 1 98.75 92 TYR A C 1
ATOM 724 O O . TYR A 1 92 ? 16.766 9.492 9.133 1 98.75 92 TYR A O 1
ATOM 732 N N . ASP A 1 93 ? 16.922 9.68 6.887 1 98.88 93 ASP A N 1
ATOM 733 C CA . ASP A 1 93 ? 15.898 10.703 6.707 1 98.88 93 ASP A CA 1
ATOM 734 C C . ASP A 1 93 ? 14.531 10.07 6.43 1 98.88 93 ASP A C 1
ATOM 736 O O . ASP A 1 93 ? 14.336 9.445 5.391 1 98.88 93 ASP A O 1
ATOM 740 N N . VAL A 1 94 ? 13.633 10.258 7.402 1 98.94 94 VAL A N 1
ATOM 741 C CA . VAL A 1 94 ? 12.367 9.531 7.324 1 98.94 94 VAL A CA 1
ATOM 742 C C . VAL A 1 94 ? 11.266 10.453 6.82 1 98.94 94 VAL A C 1
ATOM 744 O O . VAL A 1 94 ? 11.094 11.562 7.336 1 98.94 94 VAL A O 1
ATOM 747 N N . LEU A 1 95 ? 10.641 10.078 5.746 1 98.94 95 LEU A N 1
ATOM 748 C CA . LEU A 1 95 ? 9.422 10.711 5.25 1 98.94 95 LEU A CA 1
ATOM 749 C C . LEU A 1 95 ? 8.195 9.906 5.656 1 98.94 95 LEU A C 1
ATOM 751 O O . LEU A 1 95 ? 7.969 8.805 5.145 1 98.94 95 LEU A O 1
ATOM 755 N N . ILE A 1 96 ? 7.391 10.43 6.578 1 98.94 96 ILE A N 1
ATOM 756 C CA . ILE A 1 96 ? 6.145 9.797 6.992 1 98.94 96 ILE A CA 1
ATOM 757 C C . ILE A 1 96 ? 5.031 10.164 6.016 1 98.94 96 ILE A C 1
ATOM 759 O O . ILE A 1 96 ? 4.805 11.344 5.734 1 98.94 96 ILE A O 1
ATOM 763 N N . VAL A 1 97 ? 4.363 9.188 5.465 1 98.94 97 VAL A N 1
ATOM 764 C CA . VAL A 1 97 ? 3.326 9.375 4.461 1 98.94 97 VAL A CA 1
ATOM 765 C C . VAL A 1 97 ? 1.981 8.906 5.004 1 98.94 97 VAL A C 1
ATOM 767 O O . VAL A 1 97 ? 1.856 7.762 5.457 1 98.94 97 VAL A O 1
ATOM 770 N N . ASP A 1 98 ? 0.994 9.727 4.996 1 98.75 98 ASP A N 1
ATOM 771 C CA . ASP A 1 98 ? -0.354 9.391 5.445 1 98.75 98 ASP A CA 1
ATOM 772 C C . ASP A 1 98 ? -1.404 9.922 4.473 1 98.75 98 ASP A C 1
ATOM 774 O O . ASP A 1 98 ? -1.082 10.68 3.553 1 98.75 98 ASP A O 1
ATOM 778 N N . ASP A 1 99 ? -2.604 9.477 4.621 1 98.56 99 ASP A N 1
ATOM 779 C CA . ASP A 1 99 ? -3.674 9.914 3.73 1 98.56 99 ASP A CA 1
ATOM 780 C C . ASP A 1 99 ? -4.207 11.281 4.145 1 98.56 99 ASP A C 1
ATOM 782 O O . ASP A 1 99 ? -4.461 12.141 3.299 1 98.56 99 ASP A O 1
ATOM 786 N N . ILE A 1 100 ? -4.355 11.445 5.5 1 98.56 100 ILE A N 1
ATOM 787 C CA . ILE A 1 100 ? -5 12.68 5.926 1 98.56 100 ILE A CA 1
ATOM 788 C C . ILE A 1 100 ? -4.527 13.055 7.328 1 98.56 100 ILE A C 1
ATOM 790 O O . ILE A 1 100 ? -4.27 12.18 8.156 1 98.56 100 ILE A O 1
ATOM 794 N N . VAL A 1 101 ? -4.324 14.359 7.574 1 97.88 101 VAL A N 1
ATOM 795 C CA . VAL A 1 101 ? -4.09 14.883 8.914 1 97.88 101 VAL A CA 1
ATOM 796 C C . VAL A 1 101 ? -5.273 15.742 9.352 1 97.88 101 VAL A C 1
ATOM 798 O O . VAL A 1 101 ? -5.578 16.75 8.711 1 97.88 101 VAL A O 1
ATOM 801 N N . ASP A 1 102 ? -5.879 15.281 10.391 1 96.5 102 ASP A N 1
ATOM 802 C CA . ASP A 1 102 ? -7 16 10.992 1 96.5 102 ASP A CA 1
ATOM 803 C C . ASP A 1 102 ? -6.559 16.75 12.242 1 96.5 102 ASP A C 1
ATOM 805 O O . ASP A 1 102 ? -5.965 17.828 12.156 1 96.5 102 ASP A O 1
ATOM 809 N N . SER A 1 103 ? -6.598 16.078 13.391 1 95.44 103 SER A N 1
ATOM 810 C CA . SER A 1 103 ? -6.207 16.703 14.648 1 95.44 103 SER A CA 1
ATOM 811 C C . SER A 1 103 ? -4.691 16.828 14.758 1 95.44 103 SER A C 1
ATOM 813 O O . SER A 1 103 ? -4.188 17.641 15.531 1 95.44 103 SER A O 1
ATOM 815 N N . GLY A 1 104 ? -4.027 16.031 14.062 1 96.94 104 GLY A N 1
ATOM 816 C CA . GLY A 1 104 ? -2.572 16.031 14.078 1 96.94 104 GLY A CA 1
ATOM 817 C C . GLY A 1 104 ? -1.979 15.164 15.164 1 96.94 104 GLY A C 1
ATOM 818 O O . GLY A 1 104 ? -0.764 14.961 15.211 1 96.94 104 GLY A O 1
ATOM 819 N N . ILE A 1 105 ? -2.803 14.547 15.984 1 96.19 105 ILE A N 1
ATOM 820 C CA . ILE A 1 105 ? -2.357 13.812 17.156 1 96.19 105 ILE A CA 1
ATOM 821 C C . ILE A 1 105 ? -1.577 12.57 16.734 1 96.19 105 ILE A C 1
ATOM 823 O O . ILE A 1 105 ? -0.47 12.32 17.219 1 96.19 105 ILE A O 1
ATOM 827 N N . THR A 1 106 ? -2.117 11.797 15.789 1 96.31 106 THR A N 1
ATOM 828 C CA . THR A 1 106 ? -1.457 10.578 15.32 1 96.31 106 THR A CA 1
ATOM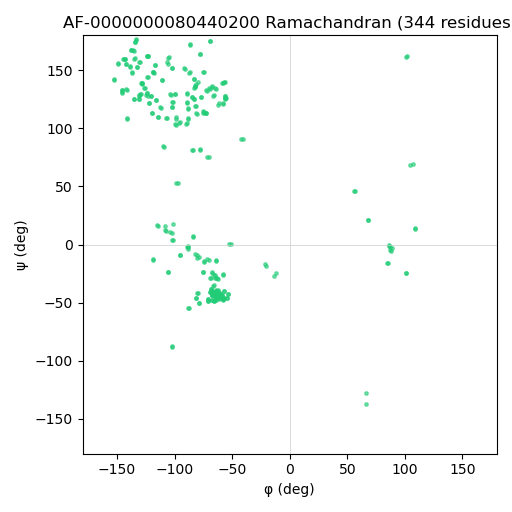 829 C C . THR A 1 106 ? -0.116 10.914 14.672 1 96.31 106 THR A C 1
ATOM 831 O O . THR A 1 106 ? 0.901 10.289 14.984 1 96.31 106 THR A O 1
ATOM 834 N N . MET A 1 107 ? -0.113 11.93 13.844 1 97.69 107 MET A N 1
ATOM 835 C CA . MET A 1 107 ? 1.11 12.305 13.141 1 97.69 107 MET A CA 1
ATOM 836 C C . MET A 1 107 ? 2.186 12.758 14.125 1 97.69 107 MET A C 1
ATOM 838 O O . MET A 1 107 ? 3.348 12.367 14 1 97.69 107 MET A O 1
ATOM 842 N N . ASN A 1 108 ? 1.757 13.547 15.055 1 97.5 108 ASN A N 1
ATOM 843 C CA . ASN A 1 108 ? 2.697 14.023 16.062 1 97.5 108 ASN A CA 1
ATOM 844 C C . ASN A 1 108 ? 3.309 12.859 16.844 1 97.5 108 ASN A C 1
ATOM 846 O O . ASN A 1 108 ? 4.52 12.828 17.078 1 97.5 108 ASN A O 1
ATOM 850 N N . PHE A 1 109 ? 2.457 11.93 17.219 1 97.12 109 PHE A N 1
ATOM 851 C CA . PHE A 1 109 ? 2.912 10.727 17.922 1 97.12 109 PHE A CA 1
ATOM 852 C C . PHE A 1 109 ? 3.947 9.977 17.094 1 97.12 109 PHE A C 1
ATOM 854 O O . PHE A 1 109 ? 4.996 9.586 17.609 1 97.12 109 PHE A O 1
ATOM 861 N N . VAL A 1 110 ? 3.701 9.789 15.828 1 98.38 110 VAL A N 1
ATOM 862 C CA . VAL A 1 110 ? 4.57 9.016 14.953 1 98.38 110 VAL A CA 1
ATOM 863 C C . VAL A 1 110 ? 5.887 9.758 14.734 1 98.38 110 VAL A C 1
ATOM 865 O O . VAL A 1 110 ? 6.961 9.148 14.734 1 98.38 110 VAL A O 1
ATOM 868 N N . VAL A 1 111 ? 5.797 11.055 14.562 1 98.69 111 VAL A N 1
ATOM 869 C CA . VAL A 1 111 ? 6.996 11.867 14.391 1 98.69 111 VAL A CA 1
ATOM 870 C C . VAL A 1 111 ? 7.918 11.695 15.594 1 98.69 111 VAL A C 1
ATOM 872 O O . VAL A 1 111 ? 9.109 11.43 15.438 1 98.69 111 VAL A O 1
ATOM 875 N N . GLU A 1 112 ? 7.336 11.773 16.766 1 98.12 112 GLU A N 1
ATOM 876 C CA . GLU A 1 112 ? 8.133 11.641 17.984 1 98.12 112 GLU A CA 1
ATOM 877 C C . GLU A 1 112 ? 8.695 10.234 18.125 1 98.12 112 GLU A C 1
ATOM 879 O O . GLU A 1 112 ? 9.844 10.055 18.531 1 98.12 112 GLU A O 1
ATOM 884 N N . HIS A 1 113 ? 7.871 9.258 17.812 1 98.31 113 HIS A N 1
ATOM 885 C CA . HIS A 1 113 ? 8.297 7.859 17.859 1 98.31 113 HIS A CA 1
ATOM 886 C C . HIS A 1 113 ? 9.484 7.609 16.938 1 98.31 113 HIS A C 1
ATOM 888 O O . HIS A 1 113 ? 10.469 6.988 17.344 1 98.31 113 HIS A O 1
ATOM 894 N N . VAL A 1 114 ? 9.453 8.148 15.727 1 98.75 114 VAL A N 1
ATOM 895 C CA . VAL A 1 114 ? 10.477 7.973 14.703 1 98.75 114 VAL A CA 1
ATOM 896 C C . VAL A 1 114 ? 11.766 8.664 15.141 1 98.75 114 VAL A C 1
ATOM 898 O O . VAL A 1 114 ? 12.859 8.125 14.961 1 98.75 114 VAL A O 1
ATOM 901 N N . LYS A 1 115 ? 11.586 9.797 15.711 1 98.75 115 LYS A N 1
ATOM 902 C CA . LYS A 1 115 ? 12.75 10.5 16.25 1 98.75 115 LYS A CA 1
ATOM 903 C C . LYS A 1 115 ? 13.438 9.672 17.328 1 98.75 115 LYS A C 1
ATOM 905 O O . LYS A 1 115 ? 14.664 9.562 17.344 1 98.75 115 LYS A O 1
ATOM 910 N N . LYS A 1 116 ? 12.68 9.078 18.172 1 98.25 116 LYS A N 1
ATOM 911 C CA . LYS A 1 116 ? 13.203 8.281 19.281 1 98.25 116 LYS A CA 1
ATOM 912 C C . LYS A 1 116 ? 13.945 7.047 18.766 1 98.25 116 LYS A C 1
ATOM 914 O O . LYS A 1 116 ? 14.859 6.551 19.422 1 98.25 116 LYS A O 1
ATOM 919 N N . LEU A 1 117 ? 13.578 6.613 17.609 1 98.25 117 LEU A N 1
ATOM 920 C CA . LEU A 1 117 ? 14.203 5.434 17.031 1 98.25 117 LEU A CA 1
ATOM 921 C C . LEU A 1 117 ? 15.523 5.793 16.359 1 98.25 117 LEU A C 1
ATOM 923 O O . LEU A 1 117 ? 16.234 4.914 15.883 1 98.25 117 LEU A O 1
ATOM 927 N N . GLY A 1 118 ? 15.828 7.102 16.25 1 98.5 118 GLY A N 1
ATOM 928 C CA . GLY A 1 118 ? 17.172 7.496 15.844 1 98.5 118 GLY A CA 1
ATOM 929 C C . GLY A 1 118 ? 17.219 8.07 14.438 1 98.5 118 GLY A C 1
ATOM 930 O O . GLY A 1 118 ? 18.297 8.203 13.852 1 98.5 118 GLY A O 1
ATOM 931 N N . ALA A 1 119 ? 16.062 8.422 13.859 1 98.75 119 ALA A N 1
ATOM 932 C CA . ALA A 1 119 ? 16.047 9.047 12.539 1 98.75 119 ALA A CA 1
ATOM 933 C C . ALA A 1 119 ? 16.891 10.32 12.523 1 98.75 119 ALA A C 1
ATOM 935 O O . ALA A 1 119 ? 16.875 11.094 13.492 1 98.75 119 ALA A O 1
ATOM 936 N N . LYS A 1 120 ? 17.625 10.5 11.406 1 98.75 120 LYS A N 1
ATOM 937 C CA . LYS A 1 120 ? 18.422 11.711 11.227 1 98.75 120 LYS A CA 1
ATOM 938 C C . LYS A 1 120 ? 17.531 12.938 11.07 1 98.75 120 LYS A C 1
ATOM 940 O O . LYS A 1 120 ? 17.828 14.008 11.609 1 98.75 120 LYS A O 1
ATOM 945 N N . SER A 1 121 ? 16.484 12.82 10.336 1 98.75 121 SER A N 1
ATOM 946 C CA . SER A 1 121 ? 15.469 13.836 10.133 1 98.75 121 SER A CA 1
ATOM 947 C C . SER A 1 121 ? 14.102 13.211 9.883 1 98.75 121 SER A C 1
ATOM 949 O O . SER A 1 121 ? 14.016 12.031 9.523 1 98.75 121 SER A O 1
ATOM 951 N N . VAL A 1 122 ? 13.094 13.953 10.172 1 98.88 122 VAL A N 1
ATOM 952 C CA . VAL A 1 122 ? 11.727 13.492 9.945 1 98.88 122 VAL A CA 1
ATOM 953 C C . VAL A 1 122 ? 10.93 14.562 9.203 1 98.88 122 VAL A C 1
ATOM 955 O O . VAL A 1 122 ? 10.93 15.734 9.602 1 98.88 122 VAL A O 1
ATOM 958 N N . LYS A 1 123 ? 10.344 14.195 8.078 1 98.88 123 LYS A N 1
ATOM 959 C CA . LYS A 1 123 ? 9.367 15.008 7.355 1 98.88 123 LYS A CA 1
ATOM 960 C C . LYS A 1 123 ? 8.062 1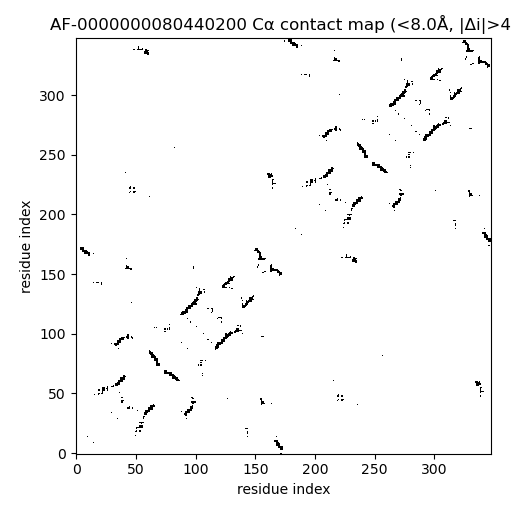4.242 7.156 1 98.88 123 LYS A C 1
ATOM 962 O O . LYS A 1 123 ? 8.016 13.023 7.316 1 98.88 123 LYS A O 1
ATOM 967 N N . THR A 1 124 ? 7.055 15.016 6.863 1 98.94 124 THR A N 1
ATOM 968 C CA . THR A 1 124 ? 5.738 14.414 6.719 1 98.94 124 THR A CA 1
ATOM 969 C C . THR A 1 124 ? 5.098 14.82 5.395 1 98.94 124 THR A C 1
ATOM 971 O O . THR A 1 124 ? 5.246 15.961 4.949 1 98.94 124 THR A O 1
ATOM 974 N N . CYS A 1 125 ? 4.43 13.844 4.715 1 98.94 125 CYS A N 1
ATOM 975 C CA . CYS A 1 125 ? 3.688 14.07 3.48 1 98.94 125 CYS A CA 1
ATOM 976 C C . CYS A 1 125 ? 2.283 13.484 3.572 1 98.94 125 CYS A C 1
ATOM 978 O O . CYS A 1 125 ? 2.107 12.328 3.957 1 98.94 125 CYS A O 1
ATOM 980 N N . VAL A 1 126 ? 1.298 14.305 3.232 1 98.94 126 VAL A N 1
ATOM 981 C CA . VAL A 1 126 ? -0.073 13.812 3.314 1 98.94 126 VAL A CA 1
ATOM 982 C C . VAL A 1 126 ? -0.825 14.164 2.033 1 98.94 126 VAL A C 1
ATOM 984 O O . VAL A 1 126 ? -0.508 15.148 1.369 1 98.94 126 VAL A O 1
ATOM 987 N N . LEU A 1 127 ? -1.829 13.336 1.732 1 98.94 127 LEU A N 1
ATOM 988 C CA . LEU A 1 127 ? -2.723 13.648 0.622 1 98.94 127 LEU A CA 1
ATOM 989 C C . LEU A 1 127 ? -3.625 14.828 0.967 1 98.94 127 LEU A C 1
ATOM 991 O O . LEU A 1 127 ? -3.723 15.781 0.196 1 98.94 127 LEU A O 1
ATOM 995 N N . LEU A 1 128 ? -4.238 14.758 2.143 1 98.94 128 LEU A N 1
ATOM 996 C CA . LEU A 1 128 ? -5.188 15.773 2.578 1 98.94 128 LEU A CA 1
ATOM 997 C C . LEU A 1 128 ? -4.766 16.375 3.914 1 98.94 128 LEU A C 1
ATOM 999 O O . LEU A 1 128 ? -4.281 15.664 4.797 1 98.94 128 LEU A O 1
ATOM 1003 N N . ASP A 1 129 ? -4.996 17.625 4.105 1 98.81 129 ASP A N 1
ATOM 1004 C CA . ASP A 1 129 ? -4.746 18.344 5.352 1 98.81 129 ASP A CA 1
ATOM 1005 C C . ASP A 1 129 ? -5.965 19.156 5.766 1 98.81 129 ASP A C 1
ATOM 1007 O O . ASP A 1 129 ? -6.559 19.859 4.945 1 98.81 129 ASP A O 1
ATOM 1011 N N . LYS A 1 130 ? -6.387 18.969 7.023 1 98.25 130 LYS A N 1
ATOM 1012 C CA . LYS A 1 130 ? -7.449 19.781 7.602 1 98.25 130 LYS A CA 1
ATOM 1013 C C . LYS A 1 130 ? -6.898 20.719 8.672 1 98.25 130 LYS A C 1
ATOM 1015 O O . LYS A 1 130 ? -7.098 20.5 9.867 1 98.25 130 LYS A O 1
ATOM 1020 N N . PRO A 1 131 ? -6.414 21.828 8.227 1 97.81 131 PRO A N 1
ATOM 1021 C CA . PRO A 1 131 ? -5.738 22.688 9.195 1 97.81 131 PRO A CA 1
ATOM 1022 C C . PRO A 1 131 ? -6.672 23.188 10.297 1 97.81 131 PRO A C 1
ATOM 1024 O O . PRO A 1 131 ? -6.238 23.391 11.438 1 97.81 131 PRO A O 1
ATOM 1027 N N . SER A 1 132 ? -7.949 23.344 10.047 1 97.56 132 SER A N 1
ATOM 1028 C CA . SER A 1 132 ? -8.898 23.922 11.008 1 97.56 132 SER A CA 1
ATOM 1029 C C . SER A 1 132 ? -9.164 22.953 12.164 1 97.56 132 SER A C 1
ATOM 1031 O O . SER A 1 132 ? -9.688 23.359 13.203 1 97.56 132 SER A O 1
ATOM 1033 N N . ARG A 1 133 ? -8.711 21.672 11.984 1 96.5 133 ARG A N 1
ATOM 1034 C CA . ARG A 1 133 ? -9.016 20.672 12.992 1 96.5 133 ARG A CA 1
ATOM 1035 C C . ARG A 1 133 ? -7.805 20.375 13.867 1 96.5 133 ARG A C 1
ATOM 1037 O O . ARG A 1 133 ? -7.863 19.531 14.758 1 96.5 133 ARG A O 1
ATOM 1044 N N . ARG A 1 134 ? -6.805 21.172 13.75 1 96.94 134 ARG A N 1
ATOM 1045 C CA . ARG A 1 134 ? -5.535 20.891 14.414 1 96.94 134 ARG A CA 1
ATOM 1046 C C . ARG A 1 134 ? -5.668 21.062 15.93 1 96.94 134 ARG A C 1
ATOM 1048 O O . ARG A 1 134 ? -6.262 22.031 16.406 1 96.94 134 ARG A O 1
ATOM 1055 N N . GLN A 1 135 ? -5.098 20.047 16.594 1 96.25 135 GLN A N 1
ATOM 1056 C CA . GLN A 1 135 ? -5.141 20.094 18.047 1 96.25 135 GLN A CA 1
ATOM 1057 C C . GLN A 1 135 ? -3.734 20.125 18.641 1 96.25 135 GLN A C 1
ATOM 1059 O O . GLN A 1 135 ? -3.564 20.375 19.844 1 96.25 135 GLN A O 1
ATOM 1064 N N . VAL A 1 136 ? -2.766 19.844 17.844 1 96.25 136 VAL A N 1
ATOM 1065 C CA . VAL A 1 136 ? -1.363 19.891 18.234 1 96.25 136 VAL A CA 1
ATOM 1066 C C . VAL A 1 136 ? -0.564 20.703 17.203 1 96.25 136 VAL A C 1
ATOM 1068 O O . VAL A 1 136 ? -0.998 20.859 16.062 1 96.25 136 VAL A O 1
ATOM 1071 N N . GLU A 1 137 ? 0.526 21.219 17.562 1 96.06 137 GLU A N 1
ATOM 1072 C CA . GLU A 1 137 ? 1.329 22.078 16.688 1 96.06 137 GLU A CA 1
ATOM 1073 C C . GLU A 1 137 ? 2.117 21.234 15.68 1 96.06 137 GLU A C 1
ATOM 1075 O O . GLU A 1 137 ? 3.316 21.016 15.859 1 96.06 137 GLU A O 1
ATOM 1080 N N . ILE A 1 138 ? 1.458 20.875 14.641 1 97.5 138 ILE A N 1
ATOM 1081 C CA . ILE A 1 138 ? 2.119 20.125 13.57 1 97.5 138 ILE A CA 1
ATOM 1082 C C . ILE A 1 138 ? 1.515 20.531 12.227 1 97.5 138 ILE A C 1
ATOM 1084 O O . ILE A 1 138 ? 0.298 20.688 12.109 1 97.5 138 ILE A O 1
ATOM 1088 N N . THR A 1 139 ? 2.316 20.812 11.328 1 98.12 139 THR A N 1
ATOM 1089 C CA . THR A 1 139 ? 1.952 21.078 9.938 1 98.12 139 THR A CA 1
ATOM 1090 C C . THR A 1 139 ? 2.717 20.156 8.992 1 98.12 139 THR A C 1
ATOM 1092 O O . THR A 1 139 ? 3.939 20.047 9.086 1 98.12 139 THR A O 1
ATOM 1095 N N . PRO A 1 140 ? 2.035 19.5 8.125 1 98.75 140 PRO A N 1
ATOM 1096 C CA . PRO A 1 140 ? 2.758 18.641 7.191 1 98.75 140 PRO A CA 1
ATOM 1097 C C . PRO A 1 140 ? 3.777 19.391 6.352 1 98.75 140 PRO A C 1
ATOM 1099 O O . PRO A 1 140 ? 3.514 20.531 5.926 1 98.75 140 PRO A O 1
ATOM 1102 N N . ASP A 1 141 ? 4.918 18.781 6.164 1 98.88 141 ASP A N 1
ATOM 1103 C CA . ASP A 1 141 ? 5.945 19.391 5.324 1 98.88 141 ASP A CA 1
ATOM 1104 C C . ASP A 1 141 ? 5.512 19.422 3.861 1 98.88 141 ASP A C 1
ATOM 1106 O O . ASP A 1 141 ? 5.84 20.344 3.127 1 98.88 141 ASP A O 1
ATOM 1110 N N . TYR A 1 142 ? 4.844 18.391 3.377 1 98.88 142 TYR A N 1
ATOM 1111 C CA . TYR A 1 142 ? 4.266 18.281 2.043 1 98.88 142 TYR A CA 1
ATOM 1112 C C . TYR A 1 142 ? 2.783 17.922 2.119 1 98.88 142 TYR A C 1
ATOM 1114 O O . TYR A 1 142 ? 2.385 17.062 2.902 1 98.88 142 TYR A O 1
ATOM 1122 N N . CYS A 1 143 ? 2.002 18.594 1.359 1 98.81 143 CYS A N 1
ATOM 1123 C CA . CYS A 1 143 ? 0.566 18.359 1.296 1 98.81 143 CYS A CA 1
ATOM 1124 C C . CYS A 1 143 ? 0.052 18.5 -0.132 1 98.81 143 CYS A C 1
ATOM 1126 O O . CYS A 1 143 ? 0.389 19.453 -0.827 1 98.81 143 CYS A O 1
ATOM 1128 N N . CYS A 1 144 ? -0.734 17.531 -0.494 1 98.88 144 CYS A N 1
ATOM 1129 C CA . CYS A 1 144 ? -1.289 17.625 -1.838 1 98.88 144 CYS A CA 1
ATOM 1130 C C . CYS A 1 144 ? -2.455 18.609 -1.871 1 98.88 144 CYS A C 1
ATOM 1132 O O . CYS A 1 144 ? -2.473 19.531 -2.686 1 98.88 144 CYS A O 1
ATOM 1134 N N . PHE A 1 145 ? -3.48 18.391 -0.839 1 98.88 145 PHE A N 1
ATOM 1135 C CA . PHE A 1 145 ? -4.688 19.203 -0.898 1 98.88 145 PHE A CA 1
ATOM 1136 C C . PHE A 1 145 ? -5.133 19.609 0.5 1 98.88 145 PHE A C 1
ATOM 1138 O O . PHE A 1 145 ? -5.578 18.766 1.288 1 98.88 145 PHE A O 1
ATOM 1145 N N . PRO A 1 146 ? -4.988 20.875 0.876 1 98.62 146 PRO A N 1
ATOM 1146 C CA . PRO A 1 146 ? -5.711 21.328 2.064 1 98.62 146 PRO A CA 1
ATOM 1147 C C . PRO A 1 146 ? -7.223 21.359 1.86 1 98.62 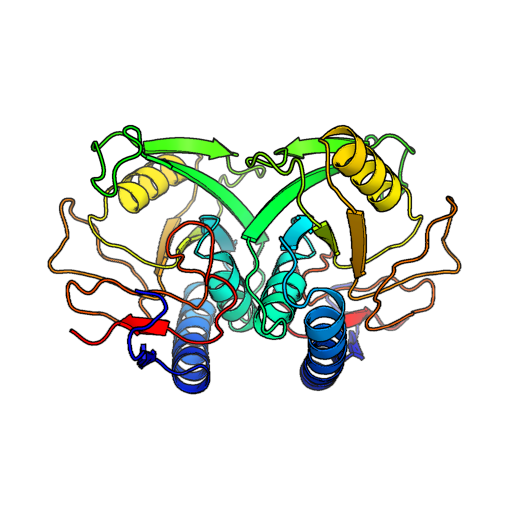146 PRO A C 1
ATOM 1149 O O . PRO A 1 146 ? -7.695 21.719 0.776 1 98.62 146 PRO A O 1
ATOM 1152 N N . ILE A 1 147 ? -7.961 20.891 2.834 1 98.5 147 ILE A N 1
ATOM 1153 C CA . ILE A 1 147 ? -9.414 20.859 2.686 1 98.5 147 ILE A CA 1
ATOM 1154 C C . ILE A 1 147 ? -10.07 21.375 3.965 1 98.5 147 ILE A C 1
ATOM 1156 O O . ILE A 1 147 ? -9.445 21.391 5.027 1 98.5 147 ILE A O 1
ATOM 1160 N N . ASP A 1 148 ? -11.375 21.812 3.852 1 97.19 148 ASP A N 1
ATOM 1161 C CA . ASP A 1 148 ? -12.188 22.156 5.016 1 97.19 148 ASP A CA 1
ATOM 1162 C C . ASP A 1 148 ? -12.531 20.906 5.828 1 97.19 148 ASP A C 1
ATOM 1164 O O . ASP A 1 148 ? -12.094 19.797 5.504 1 97.19 148 ASP A O 1
ATOM 1168 N N . ASP A 1 149 ? -13.156 21.141 6.922 1 96.88 149 ASP A N 1
ATOM 1169 C CA . ASP A 1 149 ? -13.586 20.031 7.77 1 96.88 149 ASP A CA 1
ATOM 1170 C C . ASP A 1 149 ? -14.727 19.25 7.121 1 96.88 149 ASP A C 1
ATOM 1172 O O . ASP A 1 149 ? -15.883 19.391 7.527 1 96.88 149 ASP A O 1
ATOM 1176 N N . LEU A 1 150 ? -14.383 18.453 6.117 1 95.81 150 LEU A N 1
ATOM 1177 C CA . LEU A 1 150 ? -15.32 17.609 5.379 1 95.81 150 LEU A CA 1
ATOM 1178 C C . LEU A 1 150 ? -15.078 16.141 5.668 1 95.81 150 LEU A C 1
ATOM 1180 O O . LEU A 1 150 ? -13.93 15.719 5.867 1 95.81 150 LEU A O 1
ATOM 1184 N N . PHE A 1 151 ? -16.188 15.398 5.758 1 95.94 151 PHE A N 1
ATOM 1185 C CA . PHE A 1 151 ? -16.031 13.945 5.773 1 95.94 151 PHE A CA 1
ATOM 1186 C C . PHE A 1 151 ? -15.711 13.422 4.379 1 95.94 151 PHE A C 1
ATOM 1188 O O . PHE A 1 151 ? -16.516 13.562 3.455 1 95.94 151 PHE A O 1
ATOM 1195 N N . VAL A 1 152 ? -14.523 12.859 4.199 1 98 152 VAL A N 1
ATOM 1196 C CA . VAL A 1 152 ? -14.062 12.477 2.867 1 98 152 VAL A CA 1
ATOM 1197 C C . VAL A 1 152 ? -13.82 10.969 2.814 1 98 152 VAL A C 1
ATOM 1199 O O . VAL A 1 152 ? -13.453 10.359 3.82 1 98 152 VAL A O 1
ATOM 1202 N N . VAL A 1 153 ? -14.047 10.398 1.639 1 98.06 153 VAL A N 1
ATOM 1203 C CA . VAL A 1 153 ? -13.961 8.961 1.388 1 98.06 153 VAL A CA 1
ATOM 1204 C C . VAL A 1 153 ? -13.281 8.711 0.043 1 98.06 153 VAL A C 1
ATOM 1206 O O . VAL A 1 153 ? -13.258 9.594 -0.818 1 98.06 153 VAL A O 1
ATOM 1209 N N . GLY A 1 154 ? -12.633 7.492 -0.052 1 98.38 154 GLY A N 1
ATOM 1210 C CA . GLY A 1 154 ? -12.031 7.105 -1.32 1 98.38 154 GLY A CA 1
ATOM 1211 C C . GLY A 1 154 ? -10.531 7.301 -1.355 1 98.38 154 GLY A C 1
ATOM 1212 O O . GLY A 1 154 ? -9.961 7.973 -0.488 1 98.38 154 GLY A O 1
ATOM 1213 N N . TYR A 1 155 ? -9.922 6.668 -2.275 1 98.69 155 TYR A N 1
ATOM 1214 C CA . TYR A 1 155 ? -8.484 6.773 -2.498 1 98.69 155 TYR A CA 1
ATOM 1215 C C . TYR A 1 155 ? -7.707 6.422 -1.235 1 98.69 155 TYR A C 1
ATOM 1217 O O . TYR A 1 155 ? -6.859 7.195 -0.786 1 98.69 155 TYR A O 1
ATOM 1225 N N . GLY A 1 156 ? -8.109 5.344 -0.62 1 98.44 156 GLY A N 1
ATOM 1226 C CA . GLY A 1 156 ? -7.469 4.863 0.594 1 98.44 156 GLY A CA 1
ATOM 1227 C C . GLY A 1 156 ? -8.242 5.207 1.853 1 98.44 156 GLY A C 1
ATOM 1228 O O . GLY A 1 156 ? -8.109 4.531 2.875 1 98.44 156 GLY A O 1
ATOM 1229 N N . LEU A 1 157 ? -9.07 6.262 1.825 1 98 157 LEU A N 1
ATOM 1230 C CA . LEU A 1 157 ? -9.906 6.648 2.959 1 98 157 LEU A CA 1
ATOM 1231 C C . LEU A 1 157 ? -11.188 5.828 2.998 1 98 157 LEU A C 1
ATOM 1233 O O . LEU A 1 157 ? -11.859 5.664 1.975 1 98 157 LEU A O 1
ATOM 1237 N N . ASN A 1 158 ? -11.523 5.395 4.191 1 96.94 158 ASN A N 1
ATOM 1238 C CA . ASN A 1 158 ? -12.641 4.461 4.273 1 96.94 158 ASN A CA 1
ATOM 1239 C C . ASN A 1 158 ? -13.891 5.129 4.836 1 96.94 158 ASN A C 1
ATOM 1241 O O . ASN A 1 158 ? -13.805 6.176 5.477 1 96.94 158 ASN A O 1
ATOM 1245 N N . TYR A 1 159 ? -14.953 4.621 4.555 1 95.06 159 TYR A N 1
ATOM 1246 C CA . TYR A 1 159 ? -16.203 4.723 5.289 1 95.06 159 TYR A CA 1
ATOM 1247 C C . TYR A 1 159 ? -16.688 3.35 5.742 1 95.06 159 TYR A C 1
ATOM 1249 O O . TYR A 1 159 ? -16.953 2.473 4.918 1 95.06 159 TYR A O 1
ATOM 1257 N N . GLY A 1 160 ? -16.625 3.307 7.074 1 90.75 160 GLY A N 1
ATOM 1258 C CA . GLY A 1 160 ? -16.719 1.944 7.574 1 90.75 160 GLY A CA 1
ATOM 1259 C C . GLY A 1 160 ? -15.547 1.074 7.188 1 90.75 160 GLY A C 1
ATOM 1260 O O . GLY A 1 160 ? -14.391 1.438 7.43 1 90.75 160 GLY A O 1
ATOM 1261 N N . ASP A 1 161 ? -15.617 -0.04 6.641 1 93.25 161 ASP A N 1
ATOM 1262 C CA . ASP A 1 161 ? -14.539 -0.944 6.258 1 93.25 161 ASP A CA 1
ATOM 1263 C C . ASP A 1 161 ? -14.375 -0.992 4.738 1 93.25 161 ASP A C 1
ATOM 1265 O O . ASP A 1 161 ? -13.633 -1.823 4.215 1 93.25 161 ASP A O 1
ATOM 1269 N N . TYR A 1 162 ? -15.039 0.095 4.129 1 96.38 162 TYR A N 1
ATOM 1270 C CA . TYR A 1 162 ? -15.102 -0.018 2.676 1 96.38 162 TYR A CA 1
ATOM 1271 C C . TYR A 1 162 ? -14.711 1.296 2.012 1 96.38 162 TYR A C 1
ATOM 1273 O O . TYR A 1 162 ? -14.234 2.221 2.678 1 96.38 162 TYR A O 1
ATOM 1281 N N . TYR A 1 163 ? -14.648 1.309 0.672 1 97.31 163 TYR A N 1
ATOM 1282 C CA . TYR A 1 163 ? -14.508 2.463 -0.21 1 97.31 163 TYR A CA 1
ATOM 1283 C C . TYR A 1 163 ? -13.039 2.801 -0.442 1 97.31 163 TYR A C 1
ATOM 1285 O O . TYR A 1 163 ? -12.719 3.693 -1.23 1 97.31 163 TYR A O 1
ATOM 1293 N N . ARG A 1 164 ? -12.141 2.094 0.256 1 98.38 164 ARG A N 1
ATOM 1294 C CA . ARG A 1 164 ? -10.727 2.418 0.057 1 98.38 164 ARG A CA 1
ATOM 1295 C C . ARG A 1 164 ? -10.336 2.268 -1.408 1 98.38 164 ARG A C 1
ATOM 1297 O O . ARG A 1 164 ? -9.422 2.943 -1.882 1 98.38 164 ARG A O 1
ATOM 1304 N N . ASN A 1 165 ? -11.055 1.409 -2.174 1 98.56 165 ASN A N 1
ATOM 1305 C CA . ASN A 1 165 ? -10.68 1.07 -3.541 1 98.56 165 ASN A CA 1
ATOM 1306 C C . ASN A 1 165 ? -11.273 2.047 -4.551 1 98.56 165 ASN A C 1
ATOM 1308 O O . ASN A 1 165 ? -11.031 1.933 -5.75 1 98.56 165 ASN A O 1
ATOM 1312 N N . VAL A 1 166 ? -12.078 3.035 -4.105 1 98.31 166 VAL A N 1
ATOM 1313 C CA . VAL A 1 166 ? -12.547 4.094 -4.988 1 98.31 166 VAL A CA 1
ATOM 1314 C C . VAL A 1 166 ? -11.367 4.945 -5.449 1 98.31 166 VAL A C 1
ATOM 1316 O O . VAL A 1 166 ? -10.562 5.395 -4.633 1 98.31 166 VAL A O 1
ATOM 1319 N N . PRO A 1 167 ? -11.133 5.215 -6.762 1 98.31 167 PRO A N 1
ATOM 1320 C CA . PRO A 1 167 ? -9.891 5.789 -7.285 1 98.31 167 PRO A CA 1
ATOM 1321 C C . PRO A 1 167 ? -9.859 7.312 -7.195 1 98.31 167 PRO A C 1
ATOM 1323 O O . PRO A 1 167 ? -8.961 7.949 -7.754 1 98.31 167 PRO A O 1
ATOM 1326 N N . TYR A 1 168 ? -10.828 7.977 -6.555 1 98.62 168 TYR A N 1
ATOM 1327 C CA . TYR A 1 168 ? -10.906 9.422 -6.34 1 98.62 168 TYR A CA 1
ATOM 1328 C C . TYR A 1 168 ? -11.375 9.734 -4.926 1 98.62 168 TYR A C 1
ATOM 1330 O O . TYR A 1 168 ? -11.773 8.836 -4.18 1 98.62 168 TYR A O 1
ATOM 1338 N N . VAL A 1 169 ? -11.258 10.953 -4.52 1 98.75 169 VAL A N 1
ATOM 1339 C CA . VAL A 1 169 ? -11.727 11.406 -3.213 1 98.75 169 VAL A CA 1
ATOM 1340 C C . VAL A 1 169 ? -13.086 12.094 -3.357 1 98.75 169 VAL A C 1
ATOM 1342 O O . VAL A 1 169 ? -13.258 12.961 -4.219 1 98.75 169 VAL A O 1
ATOM 1345 N N . PHE A 1 170 ? -14.023 11.68 -2.541 1 98.38 170 PHE A N 1
ATOM 1346 C CA . PHE A 1 170 ? -15.352 12.266 -2.633 1 98.38 170 PHE A CA 1
ATOM 1347 C C . PHE A 1 170 ? -15.977 12.422 -1.251 1 98.38 170 PHE A C 1
ATOM 1349 O O . PHE A 1 170 ? -15.43 11.93 -0.261 1 98.38 170 PHE A O 1
ATOM 1356 N N . ASN A 1 171 ? -16.922 13.227 -1.084 1 97.38 171 ASN A N 1
ATOM 1357 C CA . ASN A 1 171 ? -17.859 13.25 0.041 1 97.38 171 ASN A CA 1
ATOM 1358 C C . ASN A 1 171 ? -19.297 13.148 -0.427 1 97.38 171 ASN A C 1
ATOM 1360 O O . ASN A 1 171 ? -19.578 13.203 -1.627 1 97.38 171 ASN A O 1
ATOM 1364 N N . TRP A 1 172 ? -20.156 12.797 0.541 1 94.31 172 TRP A N 1
ATOM 1365 C CA . TRP A 1 172 ? -21.578 12.703 0.179 1 94.31 172 TRP A CA 1
ATOM 1366 C C . TRP A 1 172 ? -22.234 14.07 0.223 1 94.31 172 TRP A C 1
ATOM 1368 O O . TRP A 1 172 ? -21.953 14.875 1.116 1 94.31 172 TRP A O 1
ATOM 1378 N N . GLU A 1 173 ? -23.031 14.352 -0.83 1 88.25 173 GLU A N 1
ATOM 1379 C CA . GLU A 1 173 ? -23.797 15.602 -0.868 1 88.25 173 GLU A CA 1
ATOM 1380 C C . GLU A 1 173 ? -24.828 15.648 0.256 1 88.25 173 GLU A C 1
ATOM 1382 O O . GLU A 1 173 ? -25.438 14.633 0.598 1 88.25 173 GLU A O 1
ATOM 1387 N N . VAL A 1 174 ? -24.938 16.766 0.993 1 74.56 174 VAL A N 1
ATOM 1388 C CA . VAL A 1 174 ? -25.953 16.984 2.016 1 74.56 174 VAL A CA 1
ATOM 1389 C C . VAL A 1 174 ? -27.297 17.328 1.354 1 74.56 174 VAL A C 1
ATOM 1391 O O . VAL A 1 174 ? -27.328 17.969 0.3 1 74.56 174 VAL A O 1
ATOM 1394 N N . MET B 1 1 ? 26.141 -3.777 -9.719 1 48.41 1 MET B N 1
ATOM 1395 C CA . MET B 1 1 ? 24.875 -3.945 -10.414 1 48.41 1 MET B CA 1
ATOM 1396 C C . MET B 1 1 ? 24.266 -2.594 -10.758 1 48.41 1 MET B C 1
ATOM 1398 O O . MET B 1 1 ? 23.406 -2.502 -11.641 1 48.41 1 MET B O 1
ATOM 1402 N N . GLU B 1 2 ? 24.594 -1.555 -9.883 1 60.09 2 GLU B N 1
ATOM 1403 C CA . GLU B 1 2 ? 24.062 -0.216 -10.133 1 60.09 2 GLU B CA 1
ATOM 1404 C C . GLU B 1 2 ? 24.594 0.357 -11.438 1 60.09 2 GLU B C 1
ATOM 1406 O O . GLU B 1 2 ? 23.938 1.172 -12.086 1 60.09 2 GLU B O 1
ATOM 1411 N N . ASN B 1 3 ? 25.531 -0.253 -11.906 1 67 3 ASN B N 1
ATOM 1412 C CA . ASN B 1 3 ? 26.141 0.29 -13.117 1 67 3 ASN B CA 1
ATOM 1413 C C . ASN B 1 3 ? 25.703 -0.481 -14.359 1 67 3 ASN B C 1
ATOM 1415 O O . ASN B 1 3 ? 26.156 -0.183 -15.469 1 67 3 ASN B O 1
ATOM 1419 N N . LYS B 1 4 ? 24.828 -1.408 -14.164 1 81.56 4 LYS B N 1
ATOM 1420 C CA . LYS B 1 4 ? 24.391 -2.215 -15.297 1 81.56 4 LYS B CA 1
ATOM 1421 C C . LYS B 1 4 ? 23.156 -1.598 -15.977 1 81.56 4 LYS B C 1
ATOM 1423 O O . LYS B 1 4 ? 22.375 -0.904 -15.328 1 81.56 4 LYS B O 1
ATOM 1428 N N . LYS B 1 5 ? 23.156 -1.92 -17.281 1 92.88 5 LYS B N 1
ATOM 1429 C CA . LYS B 1 5 ? 22.031 -1.422 -18.078 1 92.88 5 LYS B CA 1
ATOM 1430 C C . LYS B 1 5 ? 20.734 -2.162 -17.734 1 92.88 5 LYS B C 1
ATOM 1432 O O . LYS B 1 5 ? 20.75 -3.383 -17.562 1 92.88 5 LYS B O 1
ATOM 1437 N N . ARG B 1 6 ? 19.625 -1.421 -17.5 1 95.81 6 ARG B N 1
ATOM 1438 C CA . ARG B 1 6 ? 18.312 -1.976 -17.188 1 95.81 6 ARG B CA 1
ATOM 1439 C C . ARG B 1 6 ? 17.625 -2.504 -18.453 1 95.81 6 ARG B C 1
ATOM 1441 O O . ARG B 1 6 ? 17.641 -1.841 -19.5 1 95.81 6 ARG B O 1
ATOM 1448 N N . ASN B 1 7 ? 17.188 -3.725 -18.438 1 97.31 7 ASN B N 1
ATOM 1449 C CA . ASN B 1 7 ? 16.25 -4.281 -19.406 1 97.31 7 ASN B CA 1
ATOM 1450 C C . ASN B 1 7 ? 14.812 -4.215 -18.891 1 97.31 7 ASN B C 1
ATOM 1452 O O . ASN B 1 7 ? 14.422 -4.988 -18.016 1 97.31 7 ASN B O 1
ATOM 1456 N N . ILE B 1 8 ? 14.016 -3.246 -19.469 1 98.06 8 ILE B N 1
ATOM 1457 C CA . ILE B 1 8 ? 12.641 -3.068 -19 1 98.06 8 ILE B CA 1
ATOM 1458 C C . ILE B 1 8 ? 11.773 -4.203 -19.531 1 98.06 8 ILE B C 1
ATOM 1460 O O . ILE B 1 8 ? 11.57 -4.332 -20.75 1 98.06 8 ILE B O 1
ATOM 1464 N N . LEU B 1 9 ? 11.297 -5.031 -18.641 1 98.44 9 LEU B N 1
ATOM 1465 C CA . LEU B 1 9 ? 10.461 -6.168 -19.016 1 98.44 9 LEU B CA 1
ATOM 1466 C C . LEU B 1 9 ? 9.008 -5.734 -19.219 1 98.44 9 LEU B C 1
ATOM 1468 O O . LEU B 1 9 ? 8.367 -6.16 -20.188 1 98.44 9 LEU B O 1
ATOM 1472 N N . PHE B 1 10 ? 8.469 -4.941 -18.297 1 98.75 10 PHE B N 1
ATOM 1473 C CA . PHE B 1 10 ? 7.113 -4.406 -18.375 1 98.75 10 PHE B CA 1
ATOM 1474 C C . PHE B 1 10 ? 7.098 -2.926 -18 1 98.75 10 PHE B C 1
ATOM 1476 O O . PHE B 1 10 ? 7.5 -2.547 -16.906 1 98.75 10 PHE B O 1
ATOM 1483 N N . SER B 1 11 ? 6.555 -2.104 -18.906 1 98.69 11 SER B N 1
ATOM 1484 C CA . SER B 1 11 ? 6.449 -0.666 -18.688 1 98.69 11 SER B CA 1
ATOM 1485 C C . SER B 1 11 ? 5.293 -0.336 -17.75 1 98.69 11 SER B C 1
ATOM 1487 O O . SER B 1 11 ? 4.43 -1.18 -17.5 1 98.69 11 SER B O 1
ATOM 1489 N N . GLU B 1 12 ? 5.328 0.87 -17.25 1 98.38 12 GLU B N 1
ATOM 1490 C CA . GLU B 1 12 ? 4.227 1.354 -16.422 1 98.38 12 GLU B CA 1
ATOM 1491 C C . GLU B 1 12 ? 2.891 1.207 -17.141 1 98.38 12 GLU B C 1
ATOM 1493 O O . GLU B 1 12 ? 1.899 0.78 -16.547 1 98.38 12 GLU B O 1
ATOM 1498 N N . GLU B 1 13 ? 2.91 1.547 -18.391 1 98.25 13 GLU B N 1
ATOM 1499 C CA . GLU B 1 13 ? 1.688 1.506 -19.203 1 98.25 13 GLU B CA 1
ATOM 1500 C C . GLU B 1 13 ? 1.21 0.071 -19.406 1 98.25 13 GLU B C 1
ATOM 1502 O O . GLU B 1 13 ? 0.013 -0.209 -19.297 1 98.25 13 GLU B O 1
ATOM 1507 N N . GLN B 1 14 ? 2.111 -0.853 -19.703 1 98.81 14 GLN B N 1
ATOM 1508 C CA . GLN B 1 14 ? 1.764 -2.26 -19.859 1 98.81 14 GLN B CA 1
ATOM 1509 C C . GLN B 1 14 ? 1.162 -2.832 -18.578 1 98.81 14 GLN B C 1
ATOM 1511 O O . GLN B 1 14 ? 0.173 -3.566 -18.625 1 98.81 14 GLN B O 1
ATOM 1516 N N . ILE B 1 15 ? 1.743 -2.49 -17.453 1 98.88 15 ILE B N 1
ATOM 1517 C CA . ILE B 1 15 ? 1.266 -2.971 -16.156 1 98.88 15 ILE B CA 1
ATOM 1518 C C . ILE B 1 15 ? -0.13 -2.416 -15.883 1 98.88 15 ILE B C 1
ATOM 1520 O O . ILE B 1 15 ? -1.025 -3.15 -15.461 1 98.88 15 ILE B O 1
ATOM 1524 N N . LYS B 1 16 ? -0.25 -1.112 -16.172 1 98.56 16 LYS B N 1
ATOM 1525 C CA . LYS B 1 16 ? -1.533 -0.449 -15.961 1 98.56 16 LYS B CA 1
ATOM 1526 C C . LYS B 1 16 ? -2.641 -1.118 -16.766 1 98.56 16 LYS B C 1
ATOM 1528 O O . LYS B 1 16 ? -3.713 -1.413 -16.234 1 98.56 16 LYS B O 1
ATOM 1533 N N . GLU B 1 17 ? -2.381 -1.371 -18.031 1 98.75 17 GLU B N 1
ATOM 1534 C CA . GLU B 1 17 ? -3.373 -1.966 -18.922 1 98.75 17 GLU B CA 1
ATOM 1535 C C . GLU B 1 17 ? -3.738 -3.379 -18.469 1 98.75 17 GLU B C 1
ATOM 1537 O O . GLU B 1 17 ? -4.918 -3.729 -18.406 1 98.75 17 GLU B O 1
ATOM 1542 N N . ARG B 1 18 ? -2.742 -4.168 -18.188 1 98.88 18 ARG B N 1
ATOM 1543 C CA . ARG B 1 18 ? -2.984 -5.543 -17.766 1 98.88 18 ARG B CA 1
ATOM 1544 C C . ARG B 1 18 ? -3.721 -5.578 -16.438 1 98.88 18 ARG B C 1
ATOM 1546 O O . ARG B 1 18 ? -4.621 -6.398 -16.234 1 98.88 18 ARG B O 1
ATOM 1553 N N . THR B 1 19 ? -3.367 -4.699 -15.492 1 98.88 19 THR B N 1
ATOM 1554 C CA . THR B 1 19 ? -4.012 -4.617 -14.188 1 98.88 19 THR B CA 1
ATOM 1555 C C . THR B 1 19 ? -5.484 -4.254 -14.328 1 98.88 19 THR B C 1
ATOM 1557 O O . THR B 1 19 ? -6.336 -4.785 -13.609 1 98.88 19 THR B O 1
ATOM 1560 N N . LYS B 1 20 ? -5.73 -3.363 -15.258 1 98.81 20 LYS B N 1
ATOM 1561 C CA . LYS B 1 20 ? -7.113 -2.982 -15.539 1 98.81 20 LYS B CA 1
ATOM 1562 C C . LYS B 1 20 ? -7.93 -4.184 -16.016 1 98.81 20 LYS B C 1
ATOM 1564 O O . LYS B 1 20 ? -9.062 -4.387 -15.562 1 98.81 20 LYS B O 1
ATOM 1569 N N . GLU B 1 21 ? -7.371 -4.988 -16.875 1 98.88 21 GLU B N 1
ATOM 1570 C CA . GLU B 1 21 ? -8.031 -6.188 -17.391 1 98.88 21 GLU B CA 1
ATOM 1571 C C . GLU B 1 21 ? -8.312 -7.184 -16.266 1 98.88 21 GLU B C 1
ATOM 1573 O O . GLU B 1 21 ? -9.414 -7.715 -16.156 1 98.88 21 GLU B O 1
ATOM 1578 N N . VAL B 1 22 ? -7.32 -7.395 -15.453 1 98.88 22 VAL B N 1
ATOM 1579 C CA . VAL B 1 22 ? -7.438 -8.344 -14.352 1 98.88 22 VAL B CA 1
ATOM 1580 C C . VAL B 1 22 ? -8.461 -7.836 -13.328 1 98.88 22 VAL B C 1
ATOM 1582 O O . VAL B 1 22 ? -9.289 -8.602 -12.836 1 98.88 22 VAL B O 1
ATOM 1585 N N . GLY B 1 23 ? -8.391 -6.535 -13.016 1 98.88 23 GLY B N 1
ATOM 1586 C CA . GLY B 1 23 ? -9.352 -5.93 -12.109 1 98.88 23 GLY B CA 1
ATOM 1587 C C . GLY B 1 23 ? -10.789 -6.098 -12.562 1 98.88 23 GLY B C 1
ATOM 1588 O O . GLY B 1 23 ? -11.68 -6.336 -11.742 1 98.88 23 GLY B O 1
ATOM 1589 N N . ALA B 1 24 ? -10.984 -5.957 -13.906 1 98.81 24 ALA B N 1
ATOM 1590 C CA . ALA B 1 24 ? -12.312 -6.137 -14.477 1 98.81 24 ALA B CA 1
ATOM 1591 C C . ALA B 1 24 ? -12.797 -7.574 -14.297 1 98.81 24 ALA B C 1
ATOM 1593 O O . ALA B 1 24 ? -13.969 -7.805 -13.984 1 98.81 24 ALA B O 1
ATOM 1594 N N . GLN B 1 25 ? -11.898 -8.516 -14.5 1 98.88 25 GLN B N 1
ATOM 1595 C CA . GLN B 1 25 ? -12.234 -9.922 -14.281 1 98.88 25 GLN B CA 1
ATOM 1596 C C . GLN B 1 25 ? -12.617 -10.18 -12.828 1 98.88 25 GLN B C 1
ATOM 1598 O O . GLN B 1 25 ? -13.617 -10.844 -12.555 1 98.88 25 GLN B O 1
ATOM 1603 N N . ILE B 1 26 ? -11.828 -9.656 -11.898 1 98.94 26 ILE B N 1
ATOM 1604 C CA . ILE B 1 26 ? -12.062 -9.836 -10.469 1 98.94 26 ILE B CA 1
ATOM 1605 C C . ILE B 1 26 ? -13.383 -9.18 -10.07 1 98.94 26 ILE B C 1
ATOM 1607 O O . ILE B 1 26 ? -14.133 -9.727 -9.266 1 98.94 26 ILE B O 1
ATOM 1611 N N . THR B 1 27 ? -13.664 -7.984 -10.672 1 98.81 27 THR B N 1
ATOM 1612 C CA . THR B 1 27 ? -14.922 -7.293 -10.43 1 98.81 27 THR B CA 1
ATOM 1613 C C . THR B 1 27 ? -16.109 -8.203 -10.734 1 98.81 27 THR B C 1
ATOM 1615 O O . THR B 1 27 ? -17.031 -8.328 -9.922 1 98.81 27 THR B O 1
ATOM 1618 N N . LYS B 1 28 ? -16.016 -8.867 -11.859 1 98.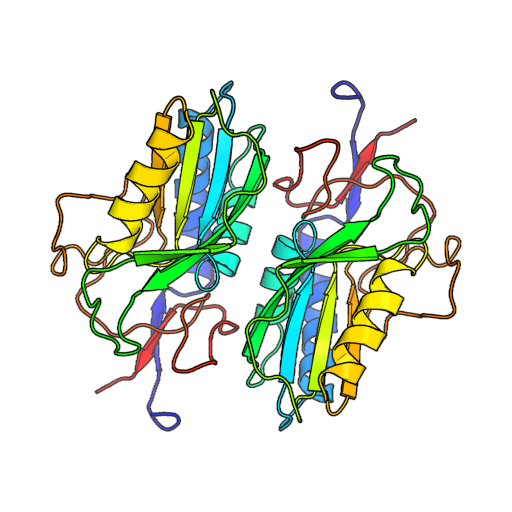62 28 LYS B N 1
ATOM 1619 C CA . LYS B 1 28 ? -17.078 -9.773 -12.281 1 98.62 28 LYS B CA 1
ATOM 1620 C C . LYS B 1 28 ? -17.172 -10.984 -11.367 1 98.62 28 LYS B C 1
ATOM 1622 O O . LYS B 1 28 ? -18.266 -11.367 -10.938 1 98.62 28 LYS B O 1
ATOM 1627 N N . ASP B 1 29 ? -16.078 -11.539 -11.023 1 98.69 29 ASP B N 1
ATOM 1628 C CA . ASP B 1 29 ? -16.031 -12.789 -10.258 1 98.69 29 ASP B CA 1
ATOM 1629 C C . ASP B 1 29 ? -16.531 -12.578 -8.836 1 98.69 29 ASP B C 1
ATOM 1631 O O . ASP B 1 29 ? -17.047 -13.508 -8.211 1 98.69 29 ASP B O 1
ATOM 1635 N N . PHE B 1 30 ? -16.359 -11.367 -8.312 1 98.5 30 PHE B N 1
ATOM 1636 C CA . PHE B 1 30 ? -16.672 -11.148 -6.902 1 98.5 30 PHE B CA 1
ATOM 1637 C C . PHE B 1 30 ? -17.844 -10.188 -6.75 1 98.5 30 PHE B C 1
ATOM 1639 O O . PHE B 1 30 ? -18.047 -9.609 -5.68 1 98.5 30 PHE B O 1
ATOM 1646 N N . GLU B 1 31 ? -18.562 -10.008 -7.855 1 97.06 31 GLU B N 1
ATOM 1647 C CA . GLU B 1 31 ? -19.766 -9.18 -7.789 1 97.06 31 GLU B CA 1
ATOM 1648 C C . GLU B 1 31 ? -20.734 -9.695 -6.723 1 97.06 31 GLU B C 1
ATOM 1650 O O . GLU B 1 31 ? -20.984 -10.898 -6.645 1 97.06 31 GLU B O 1
ATOM 1655 N N . ASP B 1 32 ? -21.203 -8.836 -5.777 1 96.19 32 ASP B N 1
ATOM 1656 C CA . ASP B 1 32 ? -22.188 -9.125 -4.746 1 96.19 32 ASP B CA 1
ATOM 1657 C C . ASP B 1 32 ? -21.641 -10.117 -3.723 1 96.19 32 ASP B C 1
ATOM 1659 O O . ASP B 1 32 ? -22.391 -10.906 -3.145 1 96.19 32 ASP B O 1
ATOM 1663 N N . LYS B 1 33 ? -20.328 -10.258 -3.602 1 97.62 33 LYS B N 1
ATOM 1664 C CA . LYS B 1 33 ? -19.688 -11.086 -2.582 1 97.62 33 LYS B CA 1
ATOM 1665 C C . LYS B 1 33 ? -19.062 -10.227 -1.482 1 97.62 33 LYS B C 1
ATOM 1667 O O . LYS B 1 33 ? -18.953 -9.008 -1.628 1 97.62 33 LYS B O 1
ATOM 1672 N N . ASN B 1 34 ? -18.828 -10.859 -0.36 1 97.94 34 ASN B N 1
ATOM 1673 C CA . ASN B 1 34 ? -18.094 -10.211 0.723 1 97.94 34 ASN B CA 1
ATOM 1674 C C . ASN B 1 34 ? -16.578 -10.32 0.526 1 97.94 34 ASN B C 1
ATOM 1676 O O . ASN B 1 34 ? -15.93 -11.164 1.147 1 97.94 34 ASN B O 1
ATOM 1680 N N . LEU B 1 35 ? -16.078 -9.438 -0.294 1 98.81 35 LEU B N 1
ATOM 1681 C CA . LEU B 1 35 ? -14.695 -9.539 -0.763 1 98.81 35 LEU B CA 1
ATOM 1682 C C . LEU B 1 35 ? -13.734 -8.898 0.235 1 98.81 35 LEU B C 1
ATOM 1684 O O . LEU B 1 35 ? -13.984 -7.797 0.727 1 98.81 35 LEU B O 1
ATOM 1688 N N . TYR B 1 36 ? -12.727 -9.625 0.646 1 98.88 36 TYR B N 1
ATOM 1689 C CA . TYR B 1 36 ? -11.57 -9.156 1.404 1 98.88 36 TYR B CA 1
ATOM 1690 C C . TYR B 1 36 ? -10.297 -9.281 0.586 1 98.88 36 TYR B C 1
ATOM 1692 O O . TYR B 1 36 ? -9.875 -10.391 0.248 1 98.88 36 TYR B O 1
ATOM 1700 N N . VAL B 1 37 ? -9.75 -8.133 0.176 1 98.88 37 VAL B N 1
ATOM 1701 C CA . VAL B 1 37 ? -8.477 -8.141 -0.542 1 98.88 37 VAL B CA 1
ATOM 1702 C C . VAL B 1 37 ? -7.32 -8.078 0.452 1 98.88 37 VAL B C 1
ATOM 1704 O O . VAL B 1 37 ? -7.203 -7.121 1.219 1 98.88 37 VAL B O 1
ATOM 1707 N N . LEU B 1 38 ? -6.504 -9.117 0.471 1 98.88 38 LEU B N 1
ATOM 1708 C CA . LEU B 1 38 ? -5.375 -9.25 1.388 1 98.88 38 LEU B CA 1
ATOM 1709 C C . LEU B 1 38 ? -4.055 -9.062 0.653 1 98.88 38 LEU B C 1
ATOM 1711 O O . LEU B 1 38 ? -3.652 -9.914 -0.14 1 98.88 38 LEU B O 1
ATOM 1715 N N . SER B 1 39 ? -3.416 -7.977 0.893 1 98.75 39 SER B N 1
ATOM 1716 C CA . SER B 1 39 ? -2.119 -7.691 0.286 1 98.75 39 SER B CA 1
ATOM 1717 C C . SER B 1 39 ? -0.978 -8.227 1.146 1 98.75 39 SER B C 1
ATOM 1719 O O . SER B 1 39 ? -0.943 -7.996 2.355 1 98.75 39 SER B O 1
ATOM 1721 N N . LEU B 1 40 ? -0.077 -8.953 0.563 1 98.19 40 LEU B N 1
ATOM 1722 C CA . LEU B 1 40 ? 1.114 -9.445 1.247 1 98.19 40 LEU B CA 1
ATOM 1723 C C . LEU B 1 40 ? 2.258 -8.445 1.139 1 98.19 40 LEU B C 1
ATOM 1725 O O . LEU B 1 40 ? 2.891 -8.328 0.087 1 98.19 40 LEU B O 1
ATOM 1729 N N . LEU B 1 41 ? 2.537 -7.742 2.182 1 97.5 41 LEU B N 1
ATOM 1730 C CA . LEU B 1 41 ? 3.59 -6.734 2.211 1 97.5 41 LEU B CA 1
ATOM 1731 C C . LEU B 1 41 ? 4.965 -7.387 2.277 1 97.5 41 LEU B C 1
ATOM 1733 O O . LEU B 1 41 ? 5.113 -8.484 2.816 1 97.5 41 LEU B O 1
ATOM 1737 N N . ARG B 1 42 ? 5.969 -6.801 1.729 1 95.81 42 ARG B N 1
ATOM 1738 C CA . ARG B 1 42 ? 6.027 -5.391 1.367 1 95.81 42 ARG B CA 1
ATOM 1739 C C . ARG B 1 42 ? 5.91 -5.203 -0.142 1 95.81 42 ARG B C 1
ATOM 1741 O O . ARG B 1 42 ? 5.402 -4.184 -0.611 1 95.81 42 ARG B O 1
ATOM 1748 N N . GLY B 1 43 ? 6.262 -6.23 -0.873 1 96.94 43 GLY B N 1
ATOM 1749 C CA . GLY B 1 43 ? 6.48 -6.086 -2.303 1 96.94 43 GLY B CA 1
ATOM 1750 C C . GLY B 1 43 ? 5.211 -5.789 -3.074 1 96.94 43 GLY B C 1
ATOM 1751 O O . GLY B 1 43 ? 5.25 -5.145 -4.125 1 96.94 43 GLY B O 1
ATOM 1752 N N . SER B 1 44 ? 4.156 -6.145 -2.551 1 98.06 44 SER B N 1
ATOM 1753 C CA . SER B 1 44 ? 2.92 -6.109 -3.324 1 98.06 44 SER B CA 1
ATOM 1754 C C . SER B 1 44 ? 2.227 -4.758 -3.197 1 98.06 44 SER B C 1
ATOM 1756 O O . SER B 1 44 ? 1.225 -4.504 -3.869 1 98.06 44 SER B O 1
ATOM 1758 N N . PHE B 1 45 ? 2.711 -3.83 -2.436 1 98.56 45 PHE B N 1
ATOM 1759 C CA . PHE B 1 45 ? 1.914 -2.678 -2.031 1 98.56 45 PHE B CA 1
ATOM 1760 C C . PHE B 1 45 ? 1.586 -1.8 -3.232 1 98.56 45 PHE B C 1
ATOM 1762 O O . PHE B 1 45 ? 0.49 -1.24 -3.32 1 98.56 45 PHE B O 1
ATOM 1769 N N . ILE B 1 46 ? 2.535 -1.682 -4.219 1 98.88 46 ILE B N 1
ATOM 1770 C CA . ILE B 1 46 ? 2.256 -0.88 -5.406 1 98.88 46 ILE B CA 1
ATOM 1771 C C . ILE B 1 46 ? 1.217 -1.588 -6.273 1 98.88 46 ILE B C 1
ATOM 1773 O O . ILE B 1 46 ? 0.213 -0.988 -6.664 1 98.88 46 ILE B O 1
ATOM 1777 N N . PHE B 1 47 ? 1.444 -2.893 -6.484 1 98.94 47 PHE B N 1
ATOM 1778 C CA . PHE B 1 47 ? 0.521 -3.666 -7.305 1 98.94 47 PHE B CA 1
ATOM 1779 C C . PHE B 1 47 ? -0.862 -3.715 -6.668 1 98.94 47 PHE B C 1
ATOM 1781 O O . PHE B 1 47 ? -1.874 -3.551 -7.352 1 98.94 47 PHE B O 1
ATOM 1788 N N . ALA B 1 48 ? -0.95 -3.939 -5.355 1 98.94 48 ALA B N 1
ATOM 1789 C CA . ALA B 1 48 ? -2.225 -4 -4.645 1 98.94 48 ALA B CA 1
ATOM 1790 C C . ALA B 1 48 ? -2.994 -2.689 -4.785 1 98.94 48 ALA B C 1
ATOM 1792 O O . ALA B 1 48 ? -4.203 -2.693 -5.023 1 98.94 48 ALA B O 1
ATOM 1793 N N . ALA B 1 49 ? -2.275 -1.589 -4.633 1 98.88 49 ALA B N 1
ATOM 1794 C CA . ALA B 1 49 ? -2.914 -0.281 -4.762 1 98.88 49 ALA B CA 1
ATOM 1795 C C . ALA B 1 49 ? -3.512 -0.099 -6.156 1 98.88 49 ALA B C 1
ATOM 1797 O O . ALA B 1 49 ? -4.645 0.369 -6.293 1 98.88 49 ALA B O 1
ATOM 1798 N N . ASP B 1 50 ? -2.752 -0.474 -7.164 1 98.88 50 ASP B N 1
ATOM 1799 C CA . ASP B 1 50 ? -3.236 -0.345 -8.539 1 98.88 50 ASP B CA 1
ATOM 1800 C C . ASP B 1 50 ? -4.414 -1.282 -8.797 1 98.88 50 ASP B C 1
ATOM 1802 O O . ASP B 1 50 ? -5.402 -0.89 -9.422 1 98.88 50 ASP B O 1
ATOM 1806 N N . LEU B 1 51 ? -4.297 -2.471 -8.312 1 98.94 51 LEU B N 1
ATOM 1807 C CA . LEU B 1 51 ? -5.305 -3.488 -8.578 1 98.94 51 LEU B CA 1
ATOM 1808 C C . LEU B 1 51 ? -6.637 -3.115 -7.938 1 98.94 51 LEU B C 1
ATOM 1810 O O . LEU B 1 51 ? -7.684 -3.164 -8.594 1 98.94 51 LEU B O 1
ATOM 1814 N N . VAL B 1 52 ? -6.613 -2.74 -6.656 1 98.81 52 VAL B N 1
ATOM 1815 C CA . VAL B 1 52 ? -7.867 -2.535 -5.934 1 98.81 52 VAL B CA 1
ATOM 1816 C C . VAL B 1 52 ? -8.641 -1.372 -6.559 1 98.81 52 VAL B C 1
ATOM 1818 O O . VAL B 1 52 ? -9.867 -1.368 -6.562 1 98.81 52 VAL B O 1
ATOM 1821 N N . ARG B 1 53 ? -7.93 -0.447 -7.133 1 98.56 53 ARG B N 1
ATOM 1822 C CA . ARG B 1 53 ? -8.609 0.683 -7.754 1 98.56 53 ARG B CA 1
ATOM 1823 C C . ARG B 1 53 ? -9.273 0.271 -9.07 1 98.56 53 ARG B 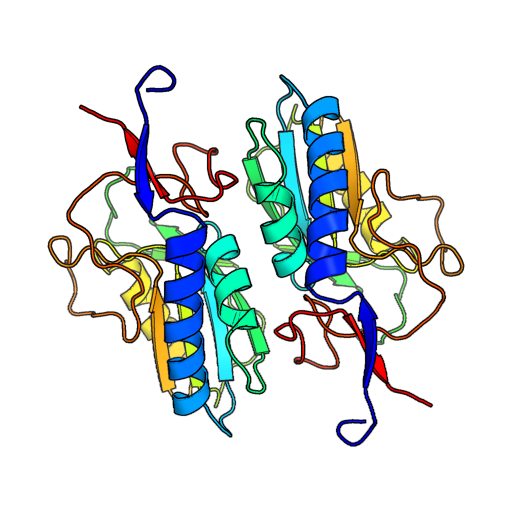C 1
ATOM 1825 O O . ARG B 1 53 ? -10.102 1.006 -9.609 1 98.56 53 ARG B O 1
ATOM 1832 N N . CYS B 1 54 ? -8.898 -0.89 -9.586 1 98.75 54 CYS B N 1
ATOM 1833 C CA . CYS B 1 54 ? -9.508 -1.431 -10.797 1 98.75 54 CYS B CA 1
ATOM 1834 C C . CYS B 1 54 ? -10.633 -2.393 -10.453 1 98.75 54 CYS B C 1
ATOM 1836 O O . CYS B 1 54 ? -11.32 -2.895 -11.344 1 98.75 54 CYS B O 1
ATOM 1838 N N . ILE B 1 55 ? -10.812 -2.764 -9.18 1 98.75 55 ILE B N 1
ATOM 1839 C CA . ILE B 1 55 ? -11.898 -3.613 -8.719 1 98.75 55 ILE B CA 1
ATOM 1840 C C . ILE B 1 55 ? -13.109 -2.754 -8.367 1 98.75 55 ILE B C 1
ATOM 1842 O O . ILE B 1 55 ? -13.102 -2.029 -7.371 1 98.75 55 ILE B O 1
ATOM 1846 N N . ASP B 1 56 ? -14.148 -2.85 -9.203 1 97.44 56 ASP B N 1
ATOM 1847 C CA . ASP B 1 56 ? -15.328 -1.995 -9.078 1 97.44 56 ASP B CA 1
ATOM 1848 C C . ASP B 1 56 ? -16.453 -2.717 -8.344 1 97.44 56 ASP B C 1
ATOM 1850 O O . ASP B 1 56 ? -17.547 -2.891 -8.883 1 97.44 56 ASP B O 1
ATOM 1854 N N . THR B 1 57 ? -16.25 -3.256 -7.207 1 97.62 57 THR B N 1
ATOM 1855 C CA . THR B 1 57 ? -17.203 -3.824 -6.27 1 97.62 57 THR B CA 1
ATOM 1856 C C . THR B 1 57 ? -16.781 -3.561 -4.828 1 97.62 57 THR B C 1
ATOM 1858 O O . THR B 1 57 ? -15.625 -3.197 -4.578 1 97.62 57 THR B O 1
ATOM 1861 N N . LYS B 1 58 ? -17.672 -3.633 -3.887 1 96.94 58 LYS B N 1
ATOM 1862 C CA . LYS B 1 58 ? -17.391 -3.42 -2.471 1 96.94 58 LYS B CA 1
ATOM 1863 C C . LYS B 1 58 ? -16.297 -4.367 -1.985 1 96.94 58 LYS B C 1
ATOM 1865 O O . LYS B 1 58 ? -16.375 -5.574 -2.209 1 96.94 58 LYS B O 1
ATOM 1870 N N . ALA B 1 59 ? -15.242 -3.812 -1.392 1 98.25 59 ALA B N 1
ATOM 1871 C CA . ALA B 1 59 ? -14.133 -4.645 -0.928 1 98.25 59 ALA B CA 1
ATOM 1872 C C . ALA B 1 59 ? -13.516 -4.074 0.347 1 98.25 59 ALA B C 1
ATOM 1874 O O . ALA B 1 59 ? -13.336 -2.861 0.469 1 98.25 59 ALA B O 1
ATOM 1875 N N . LYS B 1 60 ? -13.297 -4.938 1.356 1 98.25 60 LYS B N 1
ATOM 1876 C CA . LYS B 1 60 ? -12.422 -4.621 2.48 1 98.25 60 LYS B CA 1
ATOM 1877 C C . LYS B 1 60 ? -10.961 -4.887 2.129 1 98.25 60 LYS B C 1
ATOM 1879 O O . LYS B 1 60 ? -10.656 -5.801 1.36 1 98.25 60 LYS B O 1
ATOM 1884 N N . ILE B 1 61 ? -10.102 -4.051 2.609 1 98.5 61 ILE B N 1
ATOM 1885 C CA . ILE B 1 61 ? -8.688 -4.191 2.279 1 98.5 61 ILE B CA 1
ATOM 1886 C C . ILE B 1 61 ? -7.879 -4.391 3.559 1 98.5 61 ILE B C 1
ATOM 1888 O O . ILE B 1 61 ? -8.062 -3.666 4.539 1 98.5 61 ILE B O 1
ATOM 1892 N N . GLY B 1 62 ? -7.078 -5.398 3.607 1 98.12 62 GLY B N 1
ATOM 1893 C CA . GLY B 1 62 ? -6.176 -5.672 4.715 1 98.12 62 GLY B CA 1
ATOM 1894 C C . GLY B 1 62 ? -4.777 -6.047 4.262 1 98.12 62 GLY B C 1
ATOM 1895 O O . GLY B 1 62 ? -4.516 -6.156 3.061 1 98.12 62 GLY B O 1
ATOM 1896 N N . PHE B 1 63 ? -3.922 -6.172 5.266 1 98.31 63 PHE B N 1
ATOM 1897 C CA . PHE B 1 63 ? -2.51 -6.43 5.004 1 98.31 63 PHE B CA 1
ATOM 1898 C C . PHE B 1 63 ? -1.968 -7.488 5.957 1 98.31 63 PHE B C 1
ATOM 1900 O O . PHE B 1 63 ? -2.412 -7.59 7.102 1 98.31 63 PHE B O 1
ATOM 1907 N N . MET B 1 64 ? -1.062 -8.227 5.5 1 97.94 64 MET B N 1
ATOM 1908 C CA . MET B 1 64 ? -0.273 -9.102 6.359 1 97.94 64 MET B CA 1
ATOM 1909 C C . MET B 1 64 ? 1.181 -9.148 5.898 1 97.94 64 MET B C 1
ATOM 1911 O O . MET B 1 64 ? 1.488 -8.805 4.758 1 97.94 64 MET B O 1
ATOM 1915 N N . THR B 1 65 ? 2.053 -9.453 6.805 1 97.25 65 THR B N 1
ATOM 1916 C CA . THR B 1 65 ? 3.467 -9.625 6.496 1 97.25 65 THR B CA 1
ATOM 1917 C C . THR B 1 65 ? 3.955 -11 6.941 1 97.25 65 THR B C 1
ATOM 1919 O O . THR B 1 65 ? 3.633 -11.453 8.039 1 97.25 65 THR B O 1
ATOM 1922 N N . THR B 1 66 ? 4.617 -11.672 6.023 1 95.31 66 THR B N 1
ATOM 1923 C CA . THR B 1 66 ? 5.262 -12.945 6.316 1 95.31 66 THR B CA 1
ATOM 1924 C C . THR B 1 66 ? 6.77 -12.844 6.125 1 95.31 66 THR B C 1
ATOM 1926 O O . THR B 1 66 ? 7.258 -11.914 5.484 1 95.31 66 THR B O 1
ATOM 1929 N N . SER B 1 67 ? 7.465 -13.68 6.809 1 91.12 67 SER B N 1
ATOM 1930 C CA . SER B 1 67 ? 8.906 -13.805 6.629 1 91.12 67 SER B CA 1
ATOM 1931 C C . SER B 1 67 ? 9.312 -15.258 6.406 1 91.12 67 SER B C 1
ATOM 1933 O O . SER B 1 67 ? 8.664 -16.172 6.91 1 91.12 67 SER B O 1
ATOM 1935 N N . SER B 1 68 ? 10.172 -15.516 5.562 1 80.75 68 SER B N 1
ATOM 1936 C CA . SER B 1 68 ? 10.68 -16.875 5.379 1 80.75 68 SER B CA 1
ATOM 1937 C C . SER B 1 68 ? 11.883 -17.141 6.281 1 80.75 68 SER B C 1
ATOM 1939 O O . SER B 1 68 ? 12.656 -16.219 6.582 1 80.75 68 SER B O 1
ATOM 1941 N N . TYR B 1 69 ? 11.773 -18.234 7.195 1 57.38 69 TYR B N 1
ATOM 1942 C CA . TYR B 1 69 ? 12.898 -18.672 8.016 1 57.38 69 TYR B CA 1
ATOM 1943 C C . TYR B 1 69 ? 14.086 -19.062 7.148 1 57.38 69 TYR B C 1
ATOM 1945 O O . TYR B 1 69 ? 13.93 -19.734 6.125 1 57.38 69 TYR B O 1
ATOM 1953 N N . GLY B 1 70 ? 15.43 -18.297 7.367 1 52.34 70 GLY B N 1
ATOM 1954 C CA . GLY B 1 70 ? 16.688 -18.484 6.664 1 52.34 70 GLY B CA 1
ATOM 1955 C C . GLY B 1 70 ? 17 -17.359 5.691 1 52.34 70 GLY B C 1
ATOM 1956 O O . GLY B 1 70 ? 16.359 -17.25 4.645 1 52.34 70 GLY B O 1
ATOM 1957 N N . HIS B 1 71 ? 17.266 -16.297 6.238 1 45.91 71 HIS B N 1
ATOM 1958 C CA . HIS B 1 71 ? 17.625 -15.016 5.645 1 45.91 71 HIS B CA 1
ATOM 1959 C C . HIS B 1 71 ? 17.969 -15.172 4.164 1 45.91 71 HIS B C 1
ATOM 1961 O O . HIS B 1 71 ? 18.328 -14.195 3.502 1 45.91 71 HIS B O 1
ATOM 1967 N N . SER B 1 72 ? 18.469 -16.312 3.564 1 42.47 72 SER B N 1
ATOM 1968 C CA . SER B 1 72 ? 19.062 -16.406 2.234 1 42.47 72 SER B CA 1
ATOM 1969 C C . SER B 1 72 ? 17.984 -16.469 1.154 1 42.47 72 SER B C 1
ATOM 1971 O O . SER B 1 72 ? 16.844 -16.844 1.428 1 42.47 72 SER B O 1
ATOM 1973 N N . GLU B 1 73 ? 18.078 -15.836 0.017 1 45.53 73 GLU B N 1
ATOM 1974 C CA . GLU B 1 73 ? 17.359 -15.977 -1.244 1 45.53 73 GLU B CA 1
ATOM 1975 C C . GLU B 1 73 ? 16.703 -17.344 -1.356 1 45.53 73 GLU B C 1
ATOM 1977 O O . GLU B 1 73 ? 15.844 -17.562 -2.211 1 45.53 73 GLU B O 1
ATOM 1982 N N . GLU B 1 74 ? 17.203 -18.281 -0.523 1 45.72 74 GLU B N 1
ATOM 1983 C CA . GLU B 1 74 ? 16.688 -19.641 -0.704 1 45.72 74 GLU B CA 1
ATOM 1984 C C . GLU B 1 74 ? 15.602 -19.953 0.314 1 45.72 74 GLU B C 1
ATOM 1986 O O . GLU B 1 74 ? 15.812 -19.812 1.521 1 45.72 74 GLU B O 1
ATOM 1991 N N . SER B 1 75 ? 14.32 -19.953 0.025 1 53.34 75 SER B N 1
ATOM 1992 C CA . SER B 1 75 ? 13.148 -20.297 0.827 1 53.34 75 SER B CA 1
ATOM 1993 C C . SER B 1 75 ? 13.414 -21.531 1.69 1 53.34 75 SER B C 1
ATOM 1995 O O . SER B 1 75 ? 13.867 -22.547 1.189 1 53.34 75 SER B O 1
ATOM 1997 N N . SER B 1 76 ? 13.938 -21.484 3.023 1 53.06 76 SER B N 1
ATOM 1998 C CA . SER B 1 76 ? 14.164 -22.625 3.914 1 53.06 76 SER B CA 1
ATOM 1999 C C . SER B 1 76 ? 12.922 -23.5 4.027 1 53.06 76 SER B C 1
ATOM 2001 O O . SER B 1 76 ? 12.984 -24.594 4.59 1 53.06 76 SER B O 1
ATOM 2003 N N . GLY B 1 77 ? 11.875 -23.156 3.363 1 65.19 77 GLY B N 1
ATOM 2004 C CA . GLY B 1 77 ? 10.633 -23.922 3.422 1 65.19 77 GLY B CA 1
ATOM 2005 C C . GLY B 1 77 ? 9.758 -23.531 4.602 1 65.19 77 GLY B C 1
ATOM 2006 O O . GLY B 1 77 ? 8.555 -23.797 4.598 1 65.19 77 GLY B O 1
ATOM 2007 N N . ASN B 1 78 ? 10.352 -22.781 5.648 1 83.12 78 ASN B N 1
ATOM 2008 C CA . ASN B 1 78 ? 9.5 -22.406 6.773 1 83.12 78 ASN B CA 1
ATOM 2009 C C . ASN B 1 78 ? 9.062 -20.953 6.691 1 83.12 78 ASN B C 1
ATOM 2011 O O . ASN B 1 78 ? 9.891 -20.062 6.527 1 83.12 78 ASN B O 1
ATOM 2015 N N . VAL B 1 79 ? 7.734 -20.656 6.582 1 90.88 79 VAL B N 1
ATOM 2016 C CA . VAL B 1 79 ? 7.113 -19.328 6.512 1 90.88 79 VAL B CA 1
ATOM 2017 C C . VAL B 1 79 ? 6.492 -18.984 7.859 1 90.88 79 VAL B C 1
ATOM 2019 O O . VAL B 1 79 ? 5.852 -19.812 8.492 1 90.88 79 VAL B O 1
ATOM 2022 N N . GLN B 1 80 ? 6.867 -17.781 8.328 1 92.31 80 GLN B N 1
ATOM 2023 C CA . GLN B 1 80 ? 6.262 -17.297 9.57 1 92.31 80 GLN B CA 1
ATOM 2024 C C . GLN B 1 80 ? 5.465 -16.016 9.336 1 92.31 80 GLN B C 1
ATOM 2026 O O . GLN B 1 80 ? 5.852 -15.188 8.516 1 92.31 80 GLN B O 1
ATOM 2031 N N . VAL B 1 81 ? 4.395 -15.906 10.133 1 94.38 81 VAL B N 1
ATOM 2032 C CA . VAL B 1 81 ? 3.6 -14.68 10.109 1 94.38 81 VAL B CA 1
ATOM 2033 C C . VAL B 1 81 ? 4.262 -13.617 10.977 1 94.38 81 VAL B C 1
ATOM 2035 O O . VAL B 1 81 ? 4.512 -13.844 12.164 1 94.38 81 VAL B O 1
ATOM 2038 N N . VAL B 1 82 ? 4.637 -12.492 10.414 1 94.56 82 VAL B N 1
ATOM 2039 C CA . VAL B 1 82 ? 5.23 -11.383 11.156 1 94.56 82 VAL B CA 1
ATOM 2040 C C . VAL B 1 82 ? 4.133 -10.469 11.688 1 94.56 82 VAL B C 1
ATOM 2042 O O . VAL B 1 82 ? 4.102 -10.148 12.875 1 94.56 82 VAL B O 1
ATOM 2045 N N . ASN B 1 83 ? 3.266 -9.984 10.891 1 95.81 83 ASN B N 1
ATOM 2046 C CA . ASN B 1 83 ? 2.027 -9.281 11.203 1 95.81 83 ASN B CA 1
ATOM 2047 C C . ASN B 1 83 ? 0.816 -9.969 10.586 1 95.81 83 ASN B C 1
ATOM 2049 O O . ASN B 1 83 ? 0.739 -10.125 9.359 1 95.81 83 ASN B O 1
ATOM 2053 N N . ASP B 1 84 ? -0.119 -10.352 11.445 1 96.75 84 ASP B N 1
ATOM 2054 C CA . ASP B 1 84 ? -1.259 -11.125 10.969 1 96.75 84 ASP B CA 1
ATOM 2055 C C . ASP B 1 84 ? -2.375 -10.211 10.469 1 96.75 84 ASP B C 1
ATOM 2057 O O . ASP B 1 84 ? -2.262 -8.984 10.547 1 96.75 84 ASP B O 1
ATOM 2061 N N . ILE B 1 85 ? -3.4 -10.844 9.859 1 96.88 85 ILE B N 1
ATOM 2062 C CA . ILE B 1 85 ? -4.613 -10.164 9.422 1 96.88 85 ILE B CA 1
ATOM 2063 C C . ILE B 1 85 ? -5.34 -9.578 10.633 1 96.88 85 ILE B C 1
ATOM 2065 O O . ILE B 1 85 ? -5.746 -10.312 11.531 1 96.88 85 ILE B O 1
ATOM 2069 N N . PRO B 1 86 ? -5.5 -8.312 10.602 1 91.44 86 PRO B N 1
ATOM 2070 C CA . PRO B 1 86 ? -6.094 -7.703 11.789 1 91.44 86 PRO B CA 1
ATOM 2071 C C . PRO B 1 86 ? -7.609 -7.867 11.852 1 91.44 86 PRO B C 1
ATOM 2073 O O . PRO B 1 86 ? -8.219 -7.641 12.898 1 91.44 86 PRO B O 1
ATOM 2076 N N . ASP B 1 87 ? -8.242 -8.289 10.859 1 96.44 87 ASP B N 1
ATOM 2077 C CA . ASP B 1 87 ? -9.695 -8.336 10.742 1 96.44 87 ASP B CA 1
ATOM 2078 C C . ASP B 1 87 ? -10.227 -9.75 10.961 1 96.44 87 ASP B C 1
ATOM 2080 O O . ASP B 1 87 ? -9.492 -10.727 10.758 1 96.44 87 ASP B O 1
ATOM 2084 N N . ASN B 1 88 ? -11.477 -9.844 11.445 1 97.75 88 ASN B N 1
ATOM 2085 C CA . ASN B 1 88 ? -12.195 -11.102 11.344 1 97.75 88 ASN B CA 1
ATOM 2086 C C . ASN B 1 88 ? -12.641 -11.375 9.906 1 97.75 88 ASN B C 1
ATOM 2088 O O . ASN B 1 88 ? -13.539 -10.703 9.391 1 97.75 88 ASN B O 1
ATOM 2092 N N . ILE B 1 89 ? -12.078 -12.383 9.289 1 98.31 89 ILE B N 1
ATOM 2093 C CA . ILE B 1 89 ? -12.359 -12.609 7.875 1 98.31 89 ILE B CA 1
ATOM 2094 C C . ILE B 1 89 ? -13.25 -13.844 7.723 1 98.31 89 ILE B C 1
ATOM 2096 O O . ILE B 1 89 ? -13.352 -14.406 6.629 1 98.31 89 ILE B O 1
ATOM 2100 N N . GLU B 1 90 ? -13.797 -14.305 8.82 1 98.56 90 GLU B N 1
ATOM 2101 C CA . GLU B 1 90 ? -14.734 -15.422 8.734 1 98.56 90 GLU B CA 1
ATOM 2102 C C . GLU B 1 90 ? -15.883 -15.102 7.785 1 98.56 90 GLU B C 1
ATOM 2104 O O . GLU B 1 90 ? -16.516 -14.047 7.898 1 98.56 90 GLU B O 1
ATOM 2109 N N . GLY B 1 91 ? -16.094 -15.938 6.852 1 98.38 91 GLY B N 1
ATOM 2110 C CA . GLY B 1 91 ? -17.203 -15.781 5.938 1 98.38 91 GLY B CA 1
ATOM 2111 C C . GLY B 1 91 ? -16.891 -14.891 4.75 1 98.38 91 GLY B C 1
ATOM 2112 O O . GLY B 1 91 ? -17.734 -14.703 3.867 1 98.38 91 GLY B O 1
ATOM 2113 N N . TYR B 1 92 ? -15.734 -14.344 4.637 1 98.75 92 TYR B N 1
ATOM 2114 C CA . TYR B 1 92 ? -15.336 -13.5 3.521 1 98.75 92 TYR B CA 1
ATOM 2115 C C . TYR B 1 92 ? -14.789 -14.336 2.371 1 98.75 92 TYR B C 1
ATOM 2117 O O . TYR B 1 92 ? -14.227 -15.406 2.59 1 98.75 92 TYR B O 1
ATOM 2125 N N . ASP B 1 93 ? -14.992 -13.875 1.126 1 98.88 93 ASP B N 1
ATOM 2126 C CA . ASP B 1 93 ? -14.18 -14.273 -0.018 1 98.88 93 ASP B CA 1
ATOM 2127 C C . ASP B 1 93 ? -12.875 -13.492 -0.067 1 98.88 93 ASP B C 1
ATOM 2129 O O . ASP B 1 93 ? -12.883 -12.281 -0.287 1 98.88 93 ASP B O 1
ATOM 2133 N N . VAL B 1 94 ? -11.773 -14.234 0.153 1 98.94 94 VAL B N 1
ATOM 2134 C CA . VAL B 1 94 ? -10.5 -13.547 0.32 1 98.94 94 VAL B CA 1
ATOM 2135 C C . VAL B 1 94 ? -9.688 -13.641 -0.969 1 98.94 94 VAL B C 1
ATOM 2137 O O . VAL B 1 94 ? -9.531 -14.727 -1.533 1 98.94 94 VAL B O 1
ATOM 2140 N N . LEU B 1 95 ? -9.32 -12.508 -1.512 1 98.94 95 LEU B N 1
ATOM 2141 C CA . LEU B 1 95 ? -8.367 -12.391 -2.605 1 98.94 95 LEU B CA 1
ATOM 2142 C C . LEU B 1 95 ? -6.98 -12.016 -2.08 1 98.94 95 LEU B C 1
ATOM 2144 O O . LEU B 1 95 ? -6.77 -10.891 -1.627 1 98.94 95 LEU B O 1
ATOM 2148 N N . ILE B 1 96 ? -6.035 -12.961 -2.111 1 98.94 96 ILE B N 1
ATOM 2149 C CA . ILE B 1 96 ? -4.656 -12.703 -1.709 1 98.94 96 ILE B CA 1
ATOM 2150 C C . ILE B 1 96 ? -3.889 -12.078 -2.869 1 98.94 96 ILE B C 1
ATOM 2152 O O . ILE B 1 96 ? -3.895 -12.602 -3.984 1 98.94 96 ILE B O 1
ATOM 2156 N N . VAL B 1 97 ? -3.281 -10.945 -2.65 1 98.94 97 VAL B N 1
ATOM 2157 C CA . VAL B 1 97 ? -2.576 -10.188 -3.682 1 98.94 97 VAL B CA 1
ATOM 2158 C C . VAL B 1 97 ? -1.088 -10.117 -3.346 1 98.94 97 VAL B C 1
ATOM 2160 O O . VAL B 1 97 ? -0.71 -9.703 -2.25 1 98.94 97 VAL B O 1
ATOM 2163 N N . ASP B 1 98 ? -0.238 -10.539 -4.227 1 98.75 98 ASP B N 1
ATOM 2164 C CA . ASP B 1 98 ? 1.211 -10.492 -4.055 1 98.75 98 ASP B CA 1
ATOM 2165 C C . ASP B 1 98 ? 1.897 -9.984 -5.32 1 98.75 98 ASP B C 1
ATOM 2167 O O . ASP B 1 98 ? 1.256 -9.828 -6.363 1 98.75 98 ASP B O 1
ATOM 2171 N N . ASP B 1 99 ? 3.135 -9.648 -5.211 1 98.56 99 ASP B N 1
ATOM 2172 C CA . ASP B 1 99 ? 3.871 -9.141 -6.363 1 98.56 99 ASP B CA 1
ATOM 2173 C C . ASP B 1 99 ? 4.328 -10.281 -7.27 1 98.56 99 ASP B C 1
ATOM 2175 O O . ASP B 1 99 ? 4.242 -10.18 -8.492 1 98.56 99 ASP B O 1
ATOM 2179 N N . ILE B 1 100 ? 4.809 -11.375 -6.598 1 98.56 100 ILE B N 1
ATOM 2180 C CA . ILE B 1 100 ? 5.387 -12.422 -7.434 1 98.56 100 ILE B CA 1
ATOM 2181 C C . ILE B 1 100 ? 5.254 -13.773 -6.73 1 98.56 100 ILE B C 1
ATOM 2183 O O . ILE B 1 100 ? 5.332 -13.852 -5.504 1 98.56 100 ILE B O 1
ATOM 2187 N N . VAL B 1 101 ? 4.973 -14.836 -7.5 1 97.94 101 VAL B N 1
ATOM 2188 C CA . VAL B 1 101 ? 5.035 -16.219 -7.012 1 97.94 101 VAL B CA 1
ATOM 2189 C C . VAL B 1 101 ? 6.176 -16.953 -7.703 1 97.94 101 VAL B C 1
ATOM 2191 O O . VAL B 1 101 ? 6.184 -17.094 -8.93 1 97.94 101 VAL B O 1
ATOM 2194 N N . ASP B 1 102 ? 7.086 -17.359 -6.883 1 96.5 102 ASP B N 1
ATOM 2195 C CA . ASP B 1 102 ? 8.227 -18.141 -7.348 1 96.5 102 ASP B CA 1
ATOM 2196 C C . ASP B 1 102 ? 8.047 -19.625 -7.027 1 96.5 102 ASP B C 1
ATOM 2198 O O . ASP B 1 102 ? 7.32 -20.328 -7.727 1 96.5 102 ASP B O 1
ATOM 2202 N N . SER B 1 103 ? 8.461 -20.031 -5.844 1 95.31 103 SER B N 1
ATOM 2203 C CA . SER B 1 103 ? 8.344 -21.438 -5.434 1 95.31 103 SER B CA 1
ATOM 2204 C C . SER B 1 103 ? 6.898 -21.781 -5.07 1 95.31 103 SER B C 1
ATOM 2206 O O . SER B 1 103 ? 6.516 -22.953 -5.078 1 95.31 103 SER B O 1
ATOM 2208 N N . GLY B 1 104 ? 6.18 -20.812 -4.719 1 96.94 104 GLY B N 1
ATOM 2209 C CA . GLY B 1 104 ? 4.789 -21.016 -4.34 1 96.94 104 GLY B CA 1
ATOM 2210 C C . GLY B 1 104 ? 4.613 -21.328 -2.865 1 96.94 104 GLY B C 1
ATOM 2211 O O . GLY B 1 104 ? 3.488 -21.375 -2.367 1 96.94 104 GLY B O 1
ATOM 2212 N N . ILE B 1 105 ? 5.688 -21.438 -2.115 1 96.12 105 ILE B N 1
ATOM 2213 C CA . ILE B 1 105 ? 5.656 -21.891 -0.729 1 96.12 105 ILE B CA 1
ATOM 2214 C C . ILE B 1 105 ? 4.945 -20.859 0.137 1 96.12 105 ILE B C 1
ATOM 2216 O O . ILE B 1 105 ? 4.043 -21.188 0.907 1 96.12 105 ILE B O 1
ATOM 2220 N N . THR B 1 106 ? 5.316 -19.578 -0.003 1 96.31 106 THR B N 1
ATOM 2221 C CA . THR B 1 106 ? 4.707 -18.516 0.792 1 96.31 106 THR B CA 1
ATOM 2222 C C . THR B 1 106 ? 3.213 -18.406 0.499 1 96.31 106 THR B C 1
ATOM 2224 O O . THR B 1 106 ? 2.396 -18.359 1.422 1 96.31 106 THR B O 1
ATOM 2227 N N . MET B 1 107 ? 2.875 -18.453 -0.769 1 97.62 107 MET B N 1
ATOM 2228 C CA . MET B 1 107 ? 1.474 -18.328 -1.16 1 97.62 107 MET B CA 1
ATOM 2229 C C . MET B 1 107 ? 0.647 -19.484 -0.612 1 97.62 107 MET B C 1
ATOM 2231 O O . MET B 1 107 ? -0.451 -19.281 -0.091 1 97.62 107 MET B O 1
ATOM 2235 N N . ASN B 1 108 ? 1.197 -20.641 -0.745 1 97.5 108 ASN B N 1
ATOM 2236 C CA . ASN B 1 108 ? 0.504 -21.828 -0.234 1 97.5 108 ASN B CA 1
ATOM 2237 C C . ASN B 1 108 ? 0.263 -21.719 1.27 1 97.5 108 ASN B C 1
ATOM 2239 O O . ASN B 1 108 ? -0.832 -22.016 1.748 1 97.5 108 ASN B O 1
ATOM 2243 N N . PHE B 1 109 ? 1.295 -21.297 1.972 1 97.12 109 PHE B N 1
ATOM 2244 C CA . PHE B 1 109 ? 1.188 -21.094 3.412 1 97.12 109 PHE B CA 1
ATOM 2245 C C . PHE B 1 109 ? 0.071 -20.109 3.738 1 97.12 109 PHE B C 1
ATOM 2247 O O . PHE B 1 109 ? -0.753 -20.375 4.617 1 97.12 109 PHE B O 1
ATOM 2254 N N . VAL B 1 110 ? -0.005 -19.016 3.045 1 98.38 110 VAL B N 1
ATOM 2255 C CA . VAL B 1 110 ? -0.974 -17.953 3.32 1 98.38 110 VAL B CA 1
ATOM 2256 C C . VAL B 1 110 ? -2.381 -18.438 2.977 1 98.38 110 VAL B C 1
ATOM 2258 O O . VAL B 1 110 ? -3.334 -18.172 3.711 1 98.38 110 VAL B O 1
ATOM 2261 N N . VAL B 1 111 ? -2.492 -19.141 1.873 1 98.69 111 VAL B N 1
ATOM 2262 C CA . VAL B 1 111 ? -3.783 -19.688 1.471 1 98.69 111 VAL B CA 1
ATOM 2263 C C . VAL B 1 111 ? -4.328 -20.594 2.574 1 98.69 111 VAL B C 1
ATOM 2265 O O . VAL B 1 111 ? -5.48 -20.453 2.99 1 98.69 111 VAL B O 1
ATOM 2268 N N . GLU B 1 112 ? -3.482 -21.453 3.068 1 98.12 112 GLU B N 1
ATOM 2269 C CA . GLU B 1 112 ? -3.91 -22.375 4.117 1 98.12 112 GLU B CA 1
ATOM 2270 C C . GLU B 1 112 ? -4.238 -21.641 5.406 1 98.12 112 GLU B C 1
ATOM 2272 O O . GLU B 1 112 ? -5.203 -21.969 6.094 1 98.12 112 GLU B O 1
ATOM 2277 N N . HIS B 1 113 ? -3.41 -20.672 5.742 1 98.31 113 HIS B N 1
ATOM 2278 C CA . HIS B 1 113 ? -3.631 -19.859 6.93 1 98.31 113 HIS B CA 1
ATOM 2279 C C . HIS B 1 113 ? -4.98 -19.141 6.863 1 98.31 113 HIS B C 1
ATOM 2281 O O . HIS B 1 113 ? -5.742 -19.156 7.836 1 98.31 113 HIS B O 1
ATOM 2287 N N . VAL B 1 114 ? -5.332 -18.578 5.711 1 98.69 114 VAL B N 1
ATOM 2288 C CA . VAL B 1 114 ? -6.562 -17.828 5.492 1 98.69 114 VAL B CA 1
ATOM 2289 C C . VAL B 1 114 ? -7.766 -18.766 5.574 1 98.69 114 VAL B C 1
ATOM 2291 O O . VAL B 1 114 ? -8.797 -18.406 6.16 1 98.69 114 VAL B O 1
ATOM 2294 N N . LYS B 1 115 ? -7.586 -19.906 5.027 1 98.75 115 LYS B N 1
ATOM 2295 C CA . LYS B 1 115 ? -8.641 -20.906 5.133 1 98.75 115 LYS B CA 1
ATOM 2296 C C . LYS B 1 115 ? -8.914 -21.266 6.59 1 98.75 115 LYS B C 1
ATOM 2298 O O . LYS B 1 115 ? -10.078 -21.344 7.008 1 98.75 115 LYS B O 1
ATOM 2303 N N . LYS B 1 116 ? -7.898 -21.406 7.34 1 98.25 116 LYS B N 1
ATOM 2304 C CA . LYS B 1 116 ? -8.016 -21.781 8.75 1 98.25 116 LYS B CA 1
ATOM 2305 C C . LYS B 1 116 ? -8.711 -20.688 9.547 1 98.25 116 LYS B C 1
ATOM 2307 O O . LYS B 1 116 ? -9.359 -20.969 10.562 1 98.25 116 LYS B O 1
ATOM 2312 N N . LEU B 1 117 ? -8.602 -19.5 9.078 1 98.25 117 LEU B N 1
ATOM 2313 C CA . LEU B 1 117 ? -9.211 -18.359 9.766 1 98.25 117 LEU B CA 1
ATOM 2314 C C . LEU B 1 117 ? -10.695 -18.266 9.438 1 98.25 117 LEU B C 1
ATOM 2316 O O . LEU B 1 117 ? -11.398 -17.422 9.992 1 98.25 117 LEU B O 1
ATOM 2320 N N . GLY B 1 118 ? -11.172 -19.062 8.484 1 98.5 118 GLY B N 1
ATOM 2321 C CA . GLY B 1 118 ? -12.609 -19.172 8.289 1 98.5 118 GLY B CA 1
ATOM 2322 C C . GLY B 1 118 ? -13.094 -18.516 7.016 1 98.5 118 GLY B C 1
ATOM 2323 O O . GLY B 1 118 ? -14.297 -18.297 6.84 1 98.5 118 GLY B O 1
ATOM 2324 N N . ALA B 1 119 ? -12.188 -18.156 6.09 1 98.75 119 ALA B N 1
ATOM 2325 C CA . ALA B 1 119 ? -12.594 -17.578 4.816 1 98.75 119 ALA B CA 1
ATOM 2326 C C . ALA B 1 119 ? -13.555 -18.5 4.074 1 98.75 119 ALA B C 1
ATOM 2328 O O . ALA B 1 119 ? -13.383 -19.719 4.086 1 98.75 119 ALA B O 1
ATOM 2329 N N . LYS B 1 120 ? -14.578 -17.875 3.453 1 98.75 120 LYS B N 1
ATOM 2330 C CA . LYS B 1 120 ? -15.531 -18.625 2.643 1 98.75 120 LYS B CA 1
ATOM 2331 C C . LYS B 1 120 ? -14.859 -19.203 1.397 1 98.75 120 LYS B C 1
ATOM 2333 O O . LYS B 1 120 ? -15.133 -20.344 1.006 1 98.75 120 LYS B O 1
ATOM 2338 N N . SER B 1 121 ? -14.055 -18.453 0.769 1 98.75 121 SER B N 1
ATOM 2339 C CA . SER B 1 121 ? -13.25 -18.844 -0.382 1 98.75 121 SER B CA 1
ATOM 2340 C C . SER B 1 121 ? -11.93 -18.062 -0.422 1 98.75 121 SER B C 1
ATOM 2342 O O . SER B 1 121 ? -11.797 -17.031 0.222 1 98.75 121 SER B O 1
ATOM 2344 N N . VAL B 1 122 ? -10.977 -18.641 -1.066 1 98.88 122 VAL B N 1
ATOM 2345 C CA . VAL B 1 122 ? -9.672 -18 -1.216 1 98.88 122 VAL B CA 1
ATOM 2346 C C . VAL B 1 122 ? -9.242 -18.047 -2.68 1 98.88 122 VAL B C 1
ATOM 2348 O O . VAL B 1 122 ? -9.273 -19.109 -3.311 1 98.88 122 VAL B O 1
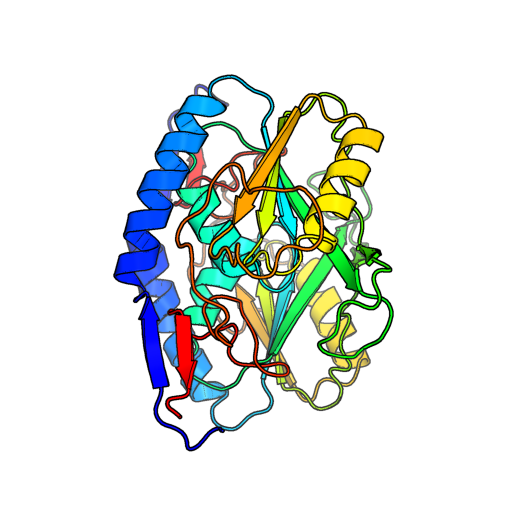ATOM 2351 N N . LYS B 1 123 ? -8.93 -16.891 -3.252 1 98.94 123 LYS B N 1
ATOM 2352 C CA . LYS B 1 123 ? -8.281 -16.766 -4.555 1 98.94 123 LYS B CA 1
ATOM 2353 C C . LYS B 1 123 ? -6.992 -15.961 -4.445 1 98.94 123 LYS B C 1
ATOM 2355 O O . LYS B 1 123 ? -6.762 -15.273 -3.445 1 98.94 123 LYS B O 1
ATOM 2360 N N . THR B 1 124 ? -6.195 -16.125 -5.465 1 98.94 124 THR B N 1
ATOM 2361 C CA . THR B 1 124 ? -4.898 -15.461 -5.441 1 98.94 124 THR B CA 1
ATOM 2362 C C . THR B 1 124 ? -4.676 -14.656 -6.723 1 98.94 124 THR B C 1
ATOM 2364 O O . THR B 1 124 ? -5.07 -15.086 -7.809 1 98.94 124 THR B O 1
ATOM 2367 N N . CYS B 1 125 ? -4.109 -13.422 -6.574 1 98.94 125 CYS B N 1
ATOM 2368 C CA . CYS B 1 125 ? -3.748 -12.562 -7.691 1 98.94 125 CYS B CA 1
ATOM 2369 C C . CYS B 1 125 ? -2.307 -12.078 -7.57 1 98.94 125 CYS B C 1
ATOM 2371 O O . CYS B 1 125 ? -1.899 -11.594 -6.512 1 98.94 125 CYS B O 1
ATOM 2373 N N . VAL B 1 126 ? -1.546 -12.242 -8.641 1 98.94 126 VAL B N 1
ATOM 2374 C CA . VAL B 1 126 ? -0.152 -11.812 -8.586 1 98.94 126 VAL B CA 1
ATOM 2375 C C . VAL B 1 126 ? 0.19 -10.992 -9.828 1 98.94 126 VAL B C 1
ATOM 2377 O O . VAL B 1 126 ? -0.408 -11.18 -10.883 1 98.94 126 VAL B O 1
ATOM 2380 N N . LEU B 1 127 ? 1.176 -10.102 -9.648 1 98.94 127 LEU B N 1
ATOM 2381 C CA . LEU B 1 127 ? 1.703 -9.375 -10.797 1 98.94 127 LEU B CA 1
ATOM 2382 C C . LEU B 1 127 ? 2.518 -10.297 -11.703 1 98.94 127 LEU B C 1
ATOM 2384 O O . LEU B 1 127 ? 2.297 -10.336 -12.914 1 98.94 127 LEU B O 1
ATOM 2388 N N . LEU B 1 128 ? 3.422 -11.047 -11.094 1 98.94 128 LEU B N 1
ATOM 2389 C CA . LEU B 1 128 ? 4.324 -11.922 -11.836 1 98.94 128 LEU B CA 1
ATOM 2390 C C . LEU B 1 128 ? 4.199 -13.367 -11.359 1 98.94 128 LEU B C 1
ATOM 2392 O O . LEU B 1 128 ? 4.051 -13.617 -10.164 1 98.94 128 LEU B O 1
ATOM 2396 N N . ASP B 1 129 ? 4.316 -14.289 -12.234 1 98.81 129 ASP B N 1
ATOM 2397 C CA . ASP B 1 129 ? 4.316 -15.719 -11.945 1 98.81 129 ASP B CA 1
ATOM 2398 C C . ASP B 1 129 ? 5.496 -16.422 -12.625 1 98.81 129 ASP B C 1
ATOM 2400 O O . ASP B 1 129 ? 5.766 -16.188 -13.805 1 98.81 129 ASP B O 1
ATOM 2404 N N . LYS B 1 130 ? 6.254 -17.172 -11.82 1 98.25 130 LYS B N 1
ATOM 2405 C CA . LYS B 1 130 ? 7.324 -18.016 -12.359 1 98.25 130 LYS B CA 1
ATOM 2406 C C . LYS B 1 130 ? 6.965 -19.5 -12.266 1 98.25 130 LYS B C 1
ATOM 2408 O O . LYS B 1 130 ? 7.496 -20.219 -11.422 1 98.25 130 LYS B O 1
ATOM 2413 N N . PRO B 1 131 ? 6.246 -19.953 -13.234 1 97.75 131 PRO B N 1
ATOM 2414 C CA . PRO B 1 131 ? 5.75 -21.312 -13.117 1 97.75 131 PRO B CA 1
ATOM 2415 C C . PRO B 1 131 ? 6.871 -22.359 -13.055 1 97.75 131 PRO B C 1
ATOM 2417 O O . PRO B 1 131 ? 6.73 -23.391 -12.398 1 97.75 131 PRO B O 1
ATOM 2420 N N . SER B 1 132 ? 8.008 -22.125 -13.664 1 97.5 132 SER B N 1
ATOM 2421 C CA . SER B 1 132 ? 9.094 -23.094 -13.75 1 97.5 132 SER B CA 1
ATOM 2422 C C . SER B 1 132 ? 9.758 -23.297 -12.398 1 97.5 132 SER B C 1
ATOM 2424 O O . SER B 1 132 ? 10.484 -24.281 -12.203 1 97.5 132 SER B O 1
ATOM 2426 N N . ARG B 1 133 ? 9.438 -22.375 -11.43 1 96.44 133 ARG B N 1
ATOM 2427 C CA . ARG B 1 133 ? 10.117 -22.438 -10.141 1 96.44 133 ARG B CA 1
ATOM 2428 C C . ARG B 1 133 ? 9.219 -23.062 -9.078 1 96.44 133 ARG B C 1
ATOM 2430 O O . ARG B 1 133 ? 9.609 -23.172 -7.914 1 96.44 133 ARG B O 1
ATOM 2437 N N . ARG B 1 134 ? 8.133 -23.609 -9.477 1 96.88 134 ARG B N 1
ATOM 2438 C CA . ARG B 1 134 ? 7.125 -24.078 -8.539 1 96.88 134 ARG B CA 1
ATOM 2439 C C . ARG B 1 134 ? 7.621 -25.297 -7.77 1 96.88 134 ARG B C 1
ATOM 2441 O O . ARG B 1 134 ? 8.195 -26.219 -8.359 1 96.88 134 ARG B O 1
ATOM 2448 N N . GLN B 1 135 ? 7.375 -25.203 -6.449 1 96.19 135 GLN B N 1
ATOM 2449 C CA . GLN B 1 135 ? 7.789 -26.328 -5.613 1 96.19 135 GLN B CA 1
ATOM 2450 C C . GLN B 1 135 ? 6.59 -26.953 -4.91 1 96.19 135 GLN B C 1
ATOM 2452 O O . GLN B 1 135 ? 6.711 -28.031 -4.312 1 96.19 135 GLN B O 1
ATOM 2457 N N . VAL B 1 136 ? 5.488 -26.297 -4.934 1 96.25 136 VAL B N 1
ATOM 2458 C CA . VAL B 1 136 ? 4.242 -26.797 -4.359 1 96.25 136 VAL B CA 1
ATOM 2459 C C . VAL B 1 136 ? 3.109 -26.641 -5.375 1 96.25 136 VAL B C 1
ATOM 2461 O O . VAL B 1 136 ? 3.203 -25.844 -6.305 1 96.25 136 VAL B O 1
ATOM 2464 N N . GLU B 1 137 ? 2.096 -27.375 -5.27 1 96 137 GLU B N 1
ATOM 2465 C CA . GLU B 1 137 ? 0.995 -27.375 -6.23 1 96 137 GLU B CA 1
ATOM 2466 C C . GLU B 1 137 ? 0.078 -26.172 -6.012 1 96 137 GLU B C 1
ATOM 2468 O O . GLU B 1 137 ? -0.995 -26.297 -5.418 1 96 137 GLU B O 1
ATOM 2473 N N . ILE B 1 138 ? 0.489 -25.078 -6.539 1 97.5 138 ILE B N 1
ATOM 2474 C CA . ILE B 1 138 ? -0.333 -23.875 -6.465 1 97.5 138 ILE B CA 1
ATOM 2475 C C . ILE B 1 138 ? -0.152 -23.047 -7.734 1 97.5 138 ILE B C 1
ATOM 2477 O O . ILE B 1 138 ? 0.963 -22.922 -8.242 1 97.5 138 ILE B O 1
ATOM 2481 N N . THR B 1 139 ? -1.188 -22.672 -8.297 1 98.12 139 THR B N 1
ATOM 2482 C CA . THR B 1 139 ? -1.23 -21.766 -9.445 1 98.12 139 THR B CA 1
ATOM 2483 C C . THR B 1 139 ? -2.098 -20.547 -9.133 1 98.12 139 THR B C 1
ATOM 2485 O O . THR B 1 139 ? -3.232 -20.688 -8.672 1 98.12 139 THR B O 1
ATOM 2488 N N . PRO B 1 140 ? -1.592 -19.391 -9.336 1 98.75 140 PRO B N 1
ATOM 2489 C CA . PRO B 1 140 ? -2.422 -18.203 -9.078 1 98.75 140 PRO B CA 1
ATOM 2490 C C . PRO B 1 140 ? -3.711 -18.203 -9.898 1 98.75 140 PRO B C 1
ATOM 2492 O O . PRO B 1 140 ? -3.701 -18.578 -11.07 1 98.75 140 PRO B O 1
ATOM 2495 N N . ASP B 1 141 ? -4.777 -17.797 -9.25 1 98.88 141 ASP B N 1
ATOM 2496 C CA . ASP B 1 141 ? -6.055 -17.688 -9.953 1 98.88 141 ASP B CA 1
ATOM 2497 C C . ASP B 1 141 ? -6.023 -16.562 -10.977 1 98.88 141 ASP B C 1
ATOM 2499 O O . ASP B 1 141 ? -6.637 -16.672 -12.039 1 98.88 141 ASP B O 1
ATOM 2503 N N . TYR B 1 142 ? -5.395 -15.445 -10.68 1 98.88 142 TYR B N 1
ATOM 2504 C CA . TYR B 1 142 ? -5.176 -14.312 -11.562 1 98.88 142 TYR B CA 1
ATOM 2505 C C . TYR B 1 142 ? -3.695 -13.961 -11.641 1 98.88 142 TYR B C 1
ATOM 2507 O O . TYR B 1 142 ? -3.004 -13.93 -10.625 1 98.88 142 TYR B O 1
ATOM 2515 N N . CYS B 1 143 ? -3.232 -13.734 -12.82 1 98.81 143 CYS B N 1
ATOM 2516 C CA . CYS B 1 143 ? -1.844 -13.352 -13.047 1 98.81 143 CYS B CA 1
ATOM 2517 C C . CYS B 1 143 ? -1.741 -12.312 -14.156 1 98.81 143 CYS B C 1
ATOM 2519 O O . CYS B 1 143 ? -2.355 -12.469 -15.219 1 98.81 143 CYS B O 1
ATOM 2521 N N . CYS B 1 144 ? -0.971 -11.312 -13.859 1 98.88 144 CYS B N 1
ATOM 2522 C CA . CYS B 1 144 ? -0.8 -10.305 -14.898 1 98.88 144 CYS B CA 1
ATOM 2523 C C . CYS B 1 144 ? 0.192 -10.781 -15.953 1 98.88 144 CYS B C 1
ATOM 2525 O O . CYS B 1 144 ? -0.115 -10.781 -17.156 1 98.88 144 CYS B O 1
ATOM 2527 N N . PHE B 1 145 ? 1.468 -11.281 -15.422 1 98.88 145 PHE B N 1
ATOM 2528 C CA . PHE B 1 145 ? 2.512 -11.617 -16.391 1 98.88 145 PHE B CA 1
ATOM 2529 C C . PHE B 1 145 ? 3.254 -12.875 -15.953 1 98.88 145 PHE B C 1
ATOM 2531 O O . PHE B 1 145 ? 3.984 -12.867 -14.961 1 98.88 145 PHE B O 1
ATOM 2538 N N . PRO B 1 146 ? 3.062 -14 -16.641 1 98.62 146 PRO B N 1
ATOM 2539 C CA . PRO B 1 146 ? 4.008 -15.102 -16.453 1 98.62 146 PRO B CA 1
ATOM 2540 C C . PRO B 1 146 ? 5.402 -14.781 -16.984 1 98.62 146 PRO B C 1
ATOM 2542 O O . PRO B 1 146 ? 5.531 -14.141 -18.031 1 98.62 146 PRO B O 1
ATOM 2545 N N . ILE B 1 147 ? 6.426 -15.109 -16.234 1 98.5 147 ILE B N 1
ATOM 2546 C CA . ILE B 1 147 ? 7.777 -14.805 -16.688 1 98.5 147 ILE B CA 1
ATOM 2547 C C . ILE B 1 147 ? 8.68 -16.016 -16.469 1 98.5 147 ILE B C 1
ATOM 2549 O O . ILE B 1 147 ? 8.359 -16.906 -15.664 1 98.5 147 ILE B O 1
ATOM 2553 N N . ASP B 1 148 ? 9.844 -16.062 -17.188 1 97.19 148 ASP B N 1
ATOM 2554 C CA . ASP B 1 148 ? 10.891 -17.047 -16.938 1 97.19 148 ASP B CA 1
ATOM 2555 C C . ASP B 1 148 ? 11.578 -16.797 -15.602 1 97.19 148 ASP B C 1
ATOM 2557 O O . ASP B 1 148 ? 11.203 -15.898 -14.859 1 97.19 148 ASP B O 1
ATOM 2561 N N . ASP B 1 149 ? 12.445 -17.688 -15.273 1 96.88 149 ASP B N 1
ATOM 2562 C CA . ASP B 1 149 ? 13.203 -17.547 -14.031 1 96.88 149 ASP B CA 1
ATOM 2563 C C . ASP B 1 149 ? 14.227 -16.422 -14.141 1 96.88 149 ASP B C 1
ATOM 2565 O O . ASP B 1 149 ? 15.43 -16.672 -14.273 1 96.88 149 ASP B O 1
ATOM 2569 N N . LEU B 1 150 ? 13.734 -15.18 -14.07 1 95.88 150 LEU B N 1
ATOM 2570 C CA . LEU B 1 150 ? 14.547 -13.969 -14.141 1 95.88 150 LEU B CA 1
ATOM 2571 C C . LEU B 1 150 ? 14.562 -13.25 -12.797 1 95.88 150 LEU B C 1
ATOM 2573 O O . LEU B 1 150 ? 13.57 -13.266 -12.062 1 95.88 150 LEU B O 1
ATOM 2577 N N . PHE B 1 151 ? 15.742 -12.703 -12.469 1 95.94 151 PHE B N 1
ATOM 2578 C CA . PHE B 1 151 ? 15.781 -11.789 -11.336 1 95.94 151 PHE B CA 1
ATOM 2579 C C . PHE B 1 151 ? 15.172 -10.445 -11.711 1 95.94 151 PHE B C 1
ATOM 2581 O O . PHE B 1 151 ? 15.688 -9.734 -12.578 1 95.94 151 PHE B O 1
ATOM 2588 N N . VAL B 1 152 ? 14.047 -10.094 -11.094 1 98 152 VAL B N 1
ATOM 2589 C CA . VAL B 1 152 ? 13.305 -8.906 -11.5 1 98 152 VAL B CA 1
ATOM 2590 C C . VAL B 1 152 ? 13.242 -7.914 -10.344 1 98 152 VAL B C 1
ATOM 2592 O O . VAL B 1 152 ? 13.227 -8.312 -9.18 1 98 152 VAL B O 1
ATOM 2595 N N . VAL B 1 153 ? 13.219 -6.633 -10.688 1 98.06 153 VAL B N 1
ATOM 2596 C CA . VAL B 1 153 ? 13.25 -5.52 -9.75 1 98.06 153 VAL B CA 1
ATOM 2597 C C . VAL B 1 153 ? 12.273 -4.434 -10.203 1 98.06 153 VAL B C 1
ATOM 2599 O O . VAL B 1 153 ? 11.914 -4.371 -11.383 1 98.06 153 VAL B O 1
ATOM 2602 N N . GLY B 1 154 ? 11.773 -3.639 -9.172 1 98.38 154 GLY B N 1
ATOM 2603 C CA . GLY B 1 154 ? 10.914 -2.512 -9.508 1 98.38 154 GLY B CA 1
ATOM 2604 C C . GLY B 1 154 ? 9.445 -2.799 -9.289 1 98.38 154 GLY B C 1
ATOM 2605 O O . GLY B 1 154 ? 9.047 -3.955 -9.117 1 98.38 154 GLY B O 1
ATOM 2606 N N . TYR B 1 155 ? 8.695 -1.767 -9.211 1 98.69 155 TYR B N 1
ATOM 2607 C CA . TYR B 1 155 ? 7.25 -1.843 -9.055 1 98.69 155 TYR B CA 1
ATOM 2608 C C . TYR B 1 155 ? 6.879 -2.656 -7.82 1 98.69 155 TYR B C 1
ATOM 2610 O O . TYR B 1 155 ? 6.094 -3.604 -7.906 1 98.69 155 TYR B O 1
ATOM 2618 N N . GLY B 1 156 ? 7.551 -2.359 -6.738 1 98.44 156 GLY B N 1
ATOM 2619 C CA . GLY B 1 156 ? 7.309 -3.035 -5.473 1 98.44 156 GLY B CA 1
ATOM 2620 C C . GLY B 1 156 ? 8.336 -4.105 -5.164 1 98.44 156 GLY B C 1
ATOM 2621 O O . GLY B 1 156 ? 8.547 -4.453 -4 1 98.44 156 GLY B O 1
ATOM 2622 N N . LEU B 1 157 ? 9 -4.676 -6.18 1 98 157 LEU B N 1
ATOM 2623 C CA . LEU B 1 157 ? 10.047 -5.672 -5.996 1 98 157 LEU B CA 1
ATOM 2624 C C . LEU B 1 157 ? 11.383 -5.004 -5.688 1 98 157 LEU B C 1
ATOM 2626 O O . LEU B 1 157 ? 11.773 -4.051 -6.359 1 98 157 LEU B O 1
ATOM 2630 N N . ASN B 1 158 ? 12.07 -5.578 -4.727 1 96.94 158 ASN B N 1
ATOM 2631 C CA . ASN B 1 158 ? 13.273 -4.895 -4.262 1 96.94 158 ASN B CA 1
ATOM 2632 C C . ASN B 1 158 ? 14.539 -5.59 -4.75 1 96.94 158 ASN B C 1
ATOM 2634 O O . ASN B 1 158 ? 14.5 -6.762 -5.125 1 96.94 158 ASN B O 1
ATOM 2638 N N . TYR B 1 159 ? 15.523 -4.926 -4.84 1 95.06 159 TYR B N 1
ATOM 2639 C CA . TYR B 1 159 ? 16.906 -5.383 -4.801 1 95.06 159 TYR B CA 1
ATOM 2640 C C . TYR B 1 159 ? 17.656 -4.75 -3.633 1 95.06 159 TYR B C 1
ATOM 2642 O O . TYR B 1 159 ? 17.797 -3.527 -3.564 1 95.06 159 TYR B O 1
ATOM 2650 N N . GLY B 1 160 ? 17.922 -5.727 -2.82 1 90.94 160 GLY B N 1
ATOM 2651 C CA . GLY B 1 160 ? 18.312 -5.18 -1.529 1 90.94 160 GLY B CA 1
ATOM 2652 C C . GLY B 1 160 ? 17.188 -4.457 -0.824 1 90.94 160 GLY B C 1
ATOM 2653 O O . GLY B 1 160 ? 16.078 -4.98 -0.72 1 90.94 160 GLY B O 1
ATOM 2654 N N . ASP B 1 161 ? 17.25 -3.398 -0.22 1 93.25 161 ASP B N 1
ATOM 2655 C CA . ASP B 1 161 ? 16.219 -2.65 0.502 1 93.25 161 ASP B CA 1
ATOM 2656 C C . ASP B 1 161 ? 15.703 -1.483 -0.334 1 93.25 161 ASP B C 1
ATOM 2658 O O . ASP B 1 161 ? 14.961 -0.634 0.168 1 93.25 161 ASP B O 1
ATOM 2662 N N . TYR B 1 162 ? 16.047 -1.656 -1.722 1 96.38 162 TYR B N 1
ATOM 2663 C CA . TYR B 1 162 ? 15.742 -0.485 -2.537 1 96.38 162 TYR B CA 1
ATOM 2664 C C . TYR B 1 162 ? 15.031 -0.884 -3.824 1 96.38 162 TYR B C 1
ATOM 2666 O O . TYR B 1 162 ? 14.633 -2.041 -3.99 1 96.38 162 TYR B O 1
ATOM 2674 N N . TYR B 1 163 ? 14.633 0.099 -4.641 1 97.31 163 TYR B N 1
ATOM 2675 C CA . TYR B 1 163 ? 14.133 -0.005 -6.004 1 97.31 163 TYR B CA 1
ATOM 2676 C C . TYR B 1 163 ? 12.625 -0.232 -6.016 1 97.31 163 TYR B C 1
ATOM 2678 O O . TYR B 1 163 ? 12.008 -0.264 -7.082 1 97.31 163 TYR B O 1
ATOM 2686 N N . ARG B 1 164 ? 12.031 -0.397 -4.828 1 98.38 164 ARG B N 1
ATOM 2687 C CA . ARG B 1 164 ? 10.586 -0.634 -4.824 1 98.38 164 ARG B CA 1
ATOM 2688 C C . ARG B 1 164 ? 9.844 0.511 -5.5 1 98.38 164 ARG B C 1
ATOM 2690 O O . ARG B 1 164 ? 8.758 0.314 -6.047 1 98.38 164 ARG B O 1
ATOM 2697 N N . ASN B 1 165 ? 10.438 1.731 -5.52 1 98.56 165 ASN B N 1
ATOM 2698 C CA . ASN B 1 165 ? 9.758 2.93 -6 1 98.56 165 ASN B CA 1
ATOM 2699 C C . ASN B 1 165 ? 9.945 3.117 -7.5 1 98.56 165 ASN B C 1
ATOM 2701 O O . ASN B 1 165 ? 9.414 4.062 -8.086 1 98.56 165 ASN B O 1
ATOM 2705 N N . VAL B 1 166 ? 10.703 2.23 -8.18 1 98.31 166 VAL B N 1
ATOM 2706 C CA . VAL B 1 166 ? 10.797 2.256 -9.641 1 98.31 166 VAL B CA 1
ATOM 2707 C C . VAL B 1 166 ? 9.445 1.901 -10.25 1 98.31 166 VAL B C 1
ATOM 2709 O O . VAL B 1 166 ? 8.828 0.902 -9.867 1 98.31 166 VAL B O 1
ATOM 2712 N N . PRO B 1 167 ? 8.844 2.678 -11.188 1 98.31 167 PRO B N 1
ATOM 2713 C CA . PRO B 1 167 ? 7.449 2.543 -11.609 1 98.31 167 PRO B CA 1
ATOM 2714 C C . PRO B 1 167 ? 7.258 1.472 -12.68 1 98.31 167 PRO B C 1
ATOM 2716 O O . PRO B 1 167 ? 6.172 1.355 -13.25 1 98.31 167 PRO B O 1
ATOM 2719 N N . TYR B 1 168 ? 8.281 0.691 -13.039 1 98.62 168 TYR B N 1
ATOM 2720 C CA . TYR B 1 168 ? 8.234 -0.401 -14.008 1 98.62 168 TYR B CA 1
ATOM 2721 C C . TYR B 1 168 ? 9.016 -1.607 -13.508 1 98.62 168 TYR B C 1
ATOM 2723 O O . TYR B 1 168 ? 9.703 -1.53 -12.484 1 98.62 168 TYR B O 1
ATOM 2731 N N . VAL B 1 169 ? 8.859 -2.73 -14.141 1 98.75 169 VAL B N 1
ATOM 2732 C CA . VAL B 1 169 ? 9.594 -3.945 -13.805 1 98.75 169 VAL B CA 1
ATOM 2733 C C . VAL B 1 169 ? 10.773 -4.125 -14.766 1 98.75 169 VAL B C 1
ATOM 2735 O O . VAL B 1 169 ? 10.609 -4.02 -15.984 1 98.75 169 VAL B O 1
ATOM 2738 N N . PHE B 1 170 ? 11.938 -4.344 -14.203 1 98.38 170 PHE B N 1
ATOM 2739 C CA . PHE B 1 170 ? 13.109 -4.504 -15.047 1 98.38 170 PHE B CA 1
ATOM 2740 C C . PHE B 1 170 ? 14.047 -5.562 -14.477 1 98.38 170 PHE B C 1
ATOM 2742 O O . PHE B 1 170 ? 13.844 -6.043 -13.359 1 98.38 170 PHE B O 1
ATOM 2749 N N . ASN B 1 171 ? 14.898 -6.109 -15.227 1 97.38 171 ASN B N 1
ATOM 2750 C CA . ASN B 1 171 ? 16.078 -6.848 -14.797 1 97.38 171 ASN B CA 1
ATOM 2751 C C . ASN B 1 171 ? 17.359 -6.258 -15.391 1 97.38 171 ASN B C 1
ATOM 2753 O O . ASN B 1 171 ? 17.297 -5.367 -16.234 1 97.38 171 ASN B O 1
ATOM 2757 N N . TRP B 1 172 ? 18.469 -6.641 -14.75 1 94.31 172 TRP B N 1
ATOM 2758 C CA . TRP B 1 172 ? 19.734 -6.141 -15.273 1 94.31 172 TRP B CA 1
ATOM 2759 C C . TRP B 1 172 ? 20.203 -6.984 -16.453 1 94.31 172 TRP B C 1
ATOM 2761 O O . TRP B 1 172 ? 20.078 -8.211 -16.438 1 94.31 172 TRP B O 1
ATOM 2771 N N . GLU B 1 173 ? 20.656 -6.277 -17.5 1 88.5 173 GLU B N 1
ATOM 2772 C CA . GLU B 1 173 ? 21.219 -6.973 -18.656 1 88.5 173 GLU B CA 1
ATOM 2773 C C . GLU B 1 173 ? 22.5 -7.727 -18.281 1 88.5 173 GLU B C 1
ATOM 2775 O O . GLU B 1 173 ? 23.281 -7.25 -17.469 1 88.5 173 GLU B O 1
ATOM 2780 N N . VAL B 1 174 ? 22.656 -8.992 -18.719 1 75.06 174 VAL B N 1
ATOM 2781 C CA . VAL B 1 174 ? 23.859 -9.789 -18.531 1 75.06 174 VAL B CA 1
ATOM 2782 C C . VAL B 1 174 ? 24.922 -9.367 -19.531 1 75.06 174 VAL B C 1
ATOM 2784 O O . VAL B 1 174 ? 24.609 -9 -20.672 1 75.06 174 VAL B O 1
#

Foldseek 3Di:
DVPFDKAFPWDLVLLLVLLLVLLVVVLVVQAPFQEEEEEEDDLQVLVSVSNVVSNPHDYHYWYWYKDAPPPDPDRPLDIDTPGDTPDQQAAHEYEYEYAEDAQCSNVVVVLVVSVVSHHPHYAYAYAEYAPVRHNDPDDHPYYSYYDHPADKAECSRDDPVDRPPHSGIIGGDD/DVPFDKAFPWDLVLLLVLLLVLLVVVLVVQAPFQEEEEEEDDLQPLVSVSNVVSNPHDYHYWYWYKDAPPPDPDRPLDIDTPGDTPDQQAAHEYEYEYAEDAQCSNVVVVLVVVVVSHHPHYAYEYAEYAPVRHNDPDDHPYYSYYDHPADKAECSRDDPVDRPPHSGIIGGDD